Protein AF-A0A0D2MEG0-F1 (afdb_monomer)

Sequence (288 aa):
MVPYTSIEPKAAFAAAFETAGMPWMRVIVALGALLGIVTGVLVGSMAVSRIFSAVGRAHLVFPVIGHVHPKYNTPAVAALILGVPTTVLALLSDLPMLINLVSAGTLFVFGVVALALIVKRYTFPPSLAMNQSTAQRALRTALIVAICGTSIGLGLAYNLDSRYWVYLIIIGIHIVLTVALHVLVPAASLMINAWLCSTLPAEAWIQYAIFLAIILAVYLLYSCASSMALEEHSALRRGRSKDHAPPALEDMVRVVSETGDAKALTELAPHGADPSKGLQGAKAVDLV

Structure (mmCIF, N/CA/C/O backbone):
data_AF-A0A0D2MEG0-F1
#
_entry.id   AF-A0A0D2MEG0-F1
#
loop_
_atom_site.group_PDB
_atom_site.id
_atom_site.type_symbol
_atom_site.label_atom_id
_atom_site.label_alt_id
_atom_site.label_comp_id
_atom_site.label_asym_id
_atom_site.label_entity_id
_atom_site.label_seq_id
_atom_site.pdbx_PDB_ins_code
_atom_site.Cartn_x
_atom_site.Cartn_y
_atom_site.Cartn_z
_atom_site.occupancy
_atom_site.B_iso_or_equiv
_atom_site.auth_seq_id
_atom_site.auth_comp_id
_atom_site.auth_asym_id
_atom_site.auth_atom_id
_atom_site.pdbx_PDB_model_num
ATOM 1 N N . MET A 1 1 ? -23.094 14.358 21.920 1.00 71.75 1 MET A N 1
ATOM 2 C CA . MET A 1 1 ? -21.836 13.641 21.608 1.00 71.75 1 MET A CA 1
ATOM 3 C C . MET A 1 1 ? -21.811 12.363 22.433 1.00 71.75 1 MET A C 1
ATOM 5 O O . MET A 1 1 ? -22.229 12.421 23.582 1.00 71.75 1 MET A O 1
ATOM 9 N N . VAL A 1 2 ? -21.399 11.233 21.850 1.00 81.62 2 VAL A N 1
ATOM 10 C CA . VAL A 1 2 ? -21.353 9.924 22.531 1.00 81.62 2 VAL A CA 1
ATOM 11 C C . VAL A 1 2 ? -19.976 9.748 23.199 1.00 81.62 2 VAL A C 1
ATOM 13 O O . VAL A 1 2 ? -18.973 9.983 22.521 1.00 81.62 2 VAL A O 1
ATOM 16 N N . PRO A 1 3 ? -19.889 9.388 24.497 1.00 85.69 3 PRO A N 1
ATOM 17 C CA . PRO A 1 3 ? -18.618 9.092 25.165 1.00 85.69 3 PRO A CA 1
ATOM 18 C C . PRO A 1 3 ? -17.838 7.957 24.485 1.00 85.69 3 PRO A C 1
ATOM 20 O O . PRO A 1 3 ? -18.436 6.995 24.018 1.00 85.69 3 PRO A O 1
ATOM 23 N N . TYR A 1 4 ? -16.499 8.025 24.480 1.00 84.94 4 TYR A N 1
ATOM 24 C CA . TYR A 1 4 ? -15.635 7.015 23.836 1.00 84.94 4 TYR A CA 1
ATOM 25 C C . TYR A 1 4 ? -15.921 5.577 24.303 1.00 84.94 4 TYR A C 1
ATOM 27 O O . TYR A 1 4 ? -15.880 4.642 23.510 1.00 84.94 4 TYR A O 1
ATOM 35 N N . THR A 1 5 ? -16.265 5.403 25.580 1.00 87.25 5 THR A N 1
ATOM 36 C CA . THR A 1 5 ? -16.529 4.095 26.192 1.00 87.25 5 THR A CA 1
ATOM 37 C C . THR A 1 5 ? -17.839 3.443 25.748 1.00 87.25 5 THR A C 1
ATOM 39 O O . THR A 1 5 ? -18.027 2.257 25.997 1.00 87.25 5 THR A O 1
ATOM 42 N N . SER A 1 6 ? -18.740 4.183 25.098 1.00 82.88 6 SER A N 1
ATOM 43 C CA . SER A 1 6 ? -20.040 3.686 24.632 1.00 82.88 6 SER A CA 1
ATOM 44 C C . SER A 1 6 ? -20.180 3.674 23.107 1.00 82.88 6 SER A C 1
ATOM 46 O O . SER A 1 6 ? -21.284 3.503 22.589 1.00 82.88 6 SER A O 1
ATOM 48 N N . ILE A 1 7 ? -19.075 3.840 22.372 1.00 86.31 7 ILE A N 1
ATOM 49 C CA . ILE A 1 7 ? -19.065 3.748 20.910 1.00 86.31 7 ILE A CA 1
ATOM 50 C C . ILE A 1 7 ? -19.141 2.278 20.495 1.00 86.31 7 ILE A C 1
ATOM 52 O O . ILE A 1 7 ? -18.256 1.482 20.796 1.00 86.31 7 ILE A O 1
ATOM 56 N N . GLU A 1 8 ? -20.197 1.928 19.767 1.00 82.44 8 GLU A N 1
ATOM 57 C CA . GLU A 1 8 ? -20.386 0.584 19.227 1.00 82.44 8 GLU A CA 1
ATOM 58 C C . GLU A 1 8 ? -19.422 0.365 18.037 1.00 82.44 8 GLU A C 1
ATOM 60 O O . GLU A 1 8 ? -19.498 1.106 17.053 1.00 82.44 8 GLU A O 1
ATOM 65 N N . PRO A 1 9 ? -18.486 -0.606 18.088 1.00 81.69 9 PRO A N 1
ATOM 66 C CA . PRO A 1 9 ? -17.401 -0.691 17.103 1.00 81.69 9 PRO A CA 1
ATOM 67 C C . PRO A 1 9 ? -17.847 -1.042 15.680 1.00 81.69 9 PRO A C 1
ATOM 69 O O . PRO A 1 9 ? -17.133 -0.742 14.726 1.00 81.69 9 PRO A O 1
ATOM 72 N N . LYS A 1 10 ? -19.000 -1.705 15.520 1.00 79.62 10 LYS A N 1
ATOM 73 C CA . LYS A 1 10 ? -19.460 -2.219 14.221 1.00 79.62 10 LYS A CA 1
ATOM 74 C C . LYS A 1 10 ? -20.365 -1.238 13.476 1.00 79.62 10 LYS A C 1
ATOM 76 O O . LYS A 1 10 ? -20.376 -1.255 12.248 1.00 79.62 10 LYS A O 1
ATOM 81 N N . ALA A 1 11 ? -21.088 -0.369 14.180 1.00 82.06 11 ALA A N 1
ATOM 82 C CA . ALA A 1 11 ? -21.985 0.615 13.586 1.00 82.06 11 ALA A CA 1
ATOM 83 C C . ALA A 1 11 ? -22.001 1.947 14.360 1.00 82.06 11 ALA A C 1
ATOM 85 O O . ALA A 1 11 ? -23.062 2.540 14.572 1.00 82.06 11 ALA A O 1
ATOM 86 N N . ALA A 1 12 ? -20.815 2.460 14.711 1.00 84.94 12 ALA A N 1
ATOM 87 C CA . ALA A 1 12 ? -20.617 3.671 15.516 1.00 84.94 12 ALA A CA 1
ATOM 88 C C . ALA A 1 12 ? -21.524 4.850 15.119 1.00 84.94 12 ALA A C 1
ATOM 90 O O . ALA A 1 12 ? -22.180 5.445 15.971 1.00 84.94 12 ALA A O 1
ATOM 91 N N . PHE A 1 13 ? -21.609 5.167 13.822 1.00 84.31 13 PHE A N 1
ATOM 92 C CA . PHE A 1 13 ? -22.428 6.283 13.338 1.00 84.31 13 PHE A CA 1
ATOM 93 C C . PHE A 1 13 ? -23.933 6.018 13.449 1.00 84.31 13 PHE A C 1
ATOM 95 O O . PHE A 1 13 ? -24.677 6.891 13.886 1.00 84.31 13 PHE A O 1
ATOM 102 N N . ALA A 1 14 ? -24.395 4.822 13.080 1.00 86.69 14 ALA A N 1
ATOM 103 C CA . ALA A 1 14 ? -25.815 4.477 13.121 1.00 86.69 14 ALA A CA 1
ATOM 104 C C . ALA A 1 14 ? -26.328 4.388 14.573 1.00 86.69 14 ALA A C 1
ATOM 106 O O . ALA A 1 14 ? -27.380 4.945 14.890 1.00 86.69 14 ALA A O 1
ATOM 107 N N . ALA A 1 15 ? -25.547 3.765 15.461 1.00 86.31 15 ALA A N 1
ATOM 108 C CA . ALA A 1 15 ? -25.837 3.656 16.890 1.00 86.31 15 ALA A CA 1
ATOM 109 C C . ALA A 1 15 ?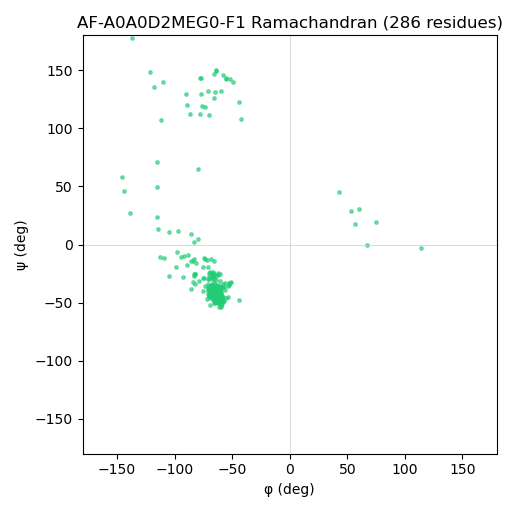 -25.796 5.022 17.608 1.00 86.31 15 ALA A C 1
ATOM 111 O O . ALA A 1 15 ? -26.574 5.278 18.531 1.00 86.31 15 ALA A O 1
ATOM 112 N N . ALA A 1 16 ? -24.941 5.948 17.159 1.00 87.69 16 ALA A N 1
ATOM 113 C CA . ALA A 1 16 ? -24.895 7.302 17.708 1.00 87.69 16 ALA A CA 1
ATOM 114 C C . ALA A 1 16 ? -26.195 8.090 17.463 1.00 87.69 16 ALA A C 1
ATOM 116 O O . ALA A 1 16 ? -26.638 8.826 18.342 1.00 87.69 16 ALA A O 1
ATOM 117 N N . PHE A 1 17 ? -26.844 7.925 16.305 1.00 88.75 17 PHE A N 1
ATOM 118 C CA . PHE A 1 17 ? -28.130 8.587 16.035 1.00 88.75 17 PHE A CA 1
ATOM 119 C C . PHE A 1 17 ? -29.302 7.953 16.788 1.00 88.75 17 PHE A C 1
ATOM 121 O O . PHE A 1 17 ? -30.255 8.648 17.138 1.00 88.75 17 PHE A O 1
ATOM 128 N N . GLU A 1 18 ? -29.214 6.658 17.085 1.00 84.88 18 GLU A N 1
ATOM 129 C CA . GLU A 1 18 ? -30.194 5.960 17.916 1.00 84.88 18 GLU A CA 1
ATOM 130 C C . GLU A 1 18 ? -30.157 6.455 19.366 1.00 84.88 18 GLU A C 1
ATOM 132 O O . GLU A 1 18 ? -31.188 6.841 19.913 1.00 84.88 18 GLU A O 1
ATOM 137 N N . THR A 1 19 ? -28.963 6.563 19.951 1.00 85.75 19 THR A N 1
ATOM 138 C CA . THR A 1 19 ? -28.779 7.123 21.304 1.00 85.75 19 THR A CA 1
ATOM 139 C C . THR A 1 19 ? -29.117 8.614 21.393 1.00 85.75 19 THR A C 1
ATOM 141 O O . THR A 1 19 ? -29.487 9.098 22.459 1.00 85.75 19 THR A O 1
ATOM 144 N N . ALA A 1 20 ? -29.053 9.343 20.276 1.00 87.19 20 ALA A N 1
ATOM 145 C CA . ALA A 1 20 ? -29.474 10.740 20.180 1.00 87.19 20 ALA A CA 1
ATOM 146 C C . ALA A 1 20 ? -30.993 10.931 19.965 1.00 87.19 20 ALA A C 1
ATOM 148 O O . ALA A 1 20 ? -31.438 12.068 19.809 1.00 87.19 20 ALA A O 1
ATOM 149 N N . GLY A 1 21 ? -31.789 9.854 19.924 1.00 88.88 21 GLY A N 1
ATOM 150 C CA . GLY A 1 21 ? -33.243 9.923 19.738 1.00 88.88 21 GLY A CA 1
ATOM 151 C C . GLY A 1 21 ? -33.694 10.240 18.305 1.00 88.88 21 GLY A C 1
ATOM 152 O O . GLY A 1 21 ? -34.831 10.658 18.100 1.00 88.88 21 GLY A O 1
ATOM 153 N N . MET A 1 22 ? -32.830 10.045 17.301 1.00 90.81 22 MET A N 1
ATOM 154 C CA . MET A 1 22 ? -33.107 10.327 15.883 1.00 90.81 22 MET A CA 1
ATOM 155 C C . MET A 1 22 ? -33.106 9.038 15.035 1.00 90.81 22 MET A C 1
ATOM 157 O O . MET A 1 22 ? -32.208 8.829 14.214 1.00 90.81 22 MET A O 1
ATOM 161 N N . PRO A 1 23 ? -34.119 8.159 15.173 1.00 87.06 23 PRO A N 1
ATOM 162 C CA . PRO A 1 23 ? -34.139 6.855 14.501 1.00 87.06 23 PRO A CA 1
ATOM 163 C C . PRO A 1 23 ? -34.239 6.953 12.970 1.00 87.06 23 PRO A C 1
ATOM 165 O O . PRO A 1 23 ? -33.755 6.073 12.264 1.00 87.06 23 PRO A O 1
ATOM 168 N N . TRP A 1 24 ? -34.808 8.034 12.430 1.00 91.81 24 TRP A N 1
ATOM 169 C CA . TRP A 1 24 ? -34.881 8.251 10.981 1.00 91.81 24 TRP A CA 1
ATOM 170 C C . TRP A 1 24 ? -33.491 8.488 10.358 1.00 91.81 24 TRP A C 1
ATOM 172 O O . TRP A 1 24 ? -33.198 7.972 9.279 1.00 91.81 24 TRP A O 1
ATOM 182 N N . MET A 1 25 ? -32.596 9.185 11.072 1.00 91.00 25 MET A N 1
ATOM 183 C CA . MET A 1 25 ? -31.215 9.423 10.630 1.00 91.00 25 MET A CA 1
ATOM 184 C C . MET A 1 25 ? -30.391 8.139 10.594 1.00 91.00 25 MET A C 1
ATOM 186 O O . MET A 1 25 ? -29.575 7.967 9.689 1.00 91.00 25 MET A O 1
ATOM 190 N N . ARG A 1 26 ? -30.638 7.205 11.523 1.00 89.06 26 ARG A N 1
ATOM 191 C CA . ARG A 1 26 ? -29.999 5.879 11.529 1.00 89.06 26 ARG A CA 1
ATOM 192 C C . ARG A 1 26 ? -30.184 5.168 10.186 1.00 89.06 26 ARG A C 1
ATOM 194 O O . ARG A 1 26 ? -29.219 4.632 9.650 1.00 89.06 26 ARG A O 1
ATOM 201 N N . VAL A 1 27 ? -31.401 5.186 9.635 1.00 91.06 27 VAL A N 1
ATOM 202 C CA . VAL A 1 27 ? -31.723 4.520 8.361 1.00 91.06 27 VAL A CA 1
ATOM 203 C C . VAL A 1 27 ? -31.021 5.202 7.190 1.00 91.06 27 VAL A C 1
ATOM 205 O O . VAL A 1 27 ? -30.403 4.523 6.375 1.00 91.06 27 VAL A O 1
ATOM 208 N N . ILE A 1 28 ? -31.055 6.536 7.127 1.00 94.12 28 ILE A N 1
ATOM 209 C CA . ILE A 1 28 ? -30.397 7.300 6.054 1.00 94.12 28 ILE A CA 1
ATOM 210 C C . ILE A 1 28 ? -28.887 7.042 6.049 1.00 94.12 28 ILE A C 1
ATOM 212 O O . ILE A 1 28 ? -28.308 6.757 5.001 1.00 94.12 28 ILE A O 1
ATOM 216 N N . VAL A 1 29 ? -28.247 7.093 7.219 1.00 92.38 29 VAL A N 1
ATOM 217 C CA . VAL A 1 29 ? -26.805 6.855 7.357 1.00 92.38 29 VAL A CA 1
ATOM 218 C C . VAL A 1 29 ? -26.449 5.406 7.029 1.00 92.38 29 VAL A C 1
ATOM 220 O O . VAL A 1 29 ? -25.462 5.173 6.336 1.00 92.38 29 VAL A O 1
ATOM 223 N N . ALA A 1 30 ? -27.258 4.433 7.460 1.00 90.44 30 ALA A N 1
ATOM 224 C CA . ALA A 1 30 ? -27.047 3.026 7.125 1.00 90.44 30 ALA A CA 1
ATOM 225 C C . ALA A 1 30 ? -27.171 2.762 5.614 1.00 90.44 30 ALA A C 1
ATOM 227 O O . ALA A 1 30 ? -26.332 2.062 5.046 1.00 90.44 30 ALA A O 1
ATOM 228 N N . LEU A 1 31 ? -28.163 3.361 4.944 1.00 94.06 31 LEU A N 1
ATOM 229 C CA . LEU A 1 31 ? -28.310 3.283 3.487 1.00 94.06 31 LEU A CA 1
ATOM 230 C C . LEU A 1 31 ? -27.126 3.934 2.768 1.00 94.06 31 LEU A C 1
ATOM 232 O O . LEU A 1 31 ? -26.584 3.350 1.832 1.00 94.06 31 LEU A O 1
ATOM 236 N N . GLY A 1 32 ? -26.683 5.105 3.231 1.00 93.94 32 GLY A N 1
ATOM 237 C CA . GLY A 1 32 ? -25.499 5.778 2.697 1.00 93.94 32 GLY A CA 1
ATOM 238 C C . GLY A 1 32 ? -24.230 4.936 2.848 1.00 93.94 32 GLY A C 1
ATOM 239 O O . GLY A 1 32 ? -23.470 4.796 1.892 1.00 93.94 32 GLY A O 1
ATOM 240 N N . ALA A 1 33 ? -24.032 4.314 4.013 1.00 92.62 33 ALA A N 1
ATOM 241 C CA . ALA A 1 33 ? -22.908 3.416 4.263 1.00 92.62 33 ALA A CA 1
ATOM 242 C C . ALA A 1 33 ? -22.946 2.187 3.340 1.00 92.62 33 ALA A C 1
ATOM 244 O O . ALA A 1 33 ? -21.933 1.858 2.724 1.00 92.62 33 ALA A O 1
ATOM 245 N N . LEU A 1 34 ? -24.111 1.550 3.179 1.00 94.25 34 LEU A N 1
ATOM 246 C CA . LEU A 1 34 ? -24.280 0.402 2.285 1.00 94.25 34 LEU A CA 1
ATOM 247 C C . LEU A 1 34 ? -23.981 0.771 0.825 1.00 94.25 34 LEU A C 1
ATOM 249 O O . LEU A 1 34 ? -23.196 0.088 0.166 1.00 94.25 34 LEU A O 1
ATOM 253 N N . LEU A 1 35 ? -24.558 1.870 0.330 1.00 95.94 35 LEU A N 1
ATOM 254 C CA . LEU A 1 35 ? -24.308 2.365 -1.027 1.00 95.94 35 LEU A CA 1
ATOM 255 C C . LEU A 1 35 ? -22.831 2.724 -1.235 1.00 95.94 35 LEU A C 1
ATOM 257 O O . LEU A 1 35 ? -22.269 2.421 -2.290 1.00 95.94 35 LEU A O 1
ATOM 261 N N . GLY A 1 36 ? -22.184 3.314 -0.227 1.00 95.94 36 GLY A N 1
ATOM 262 C CA . GLY A 1 36 ? -20.756 3.626 -0.240 1.00 95.94 36 GLY A CA 1
ATOM 263 C C . GLY A 1 36 ? -19.878 2.378 -0.344 1.00 95.94 36 GLY A C 1
ATOM 264 O O . GLY A 1 36 ? -18.982 2.335 -1.185 1.00 95.94 36 GLY A O 1
ATOM 265 N N . ILE A 1 37 ? -20.169 1.337 0.443 1.00 94.62 37 ILE A N 1
ATOM 266 C CA . ILE A 1 37 ? -19.438 0.060 0.406 1.00 94.62 37 ILE A CA 1
ATOM 267 C C . ILE A 1 37 ? -19.603 -0.616 -0.959 1.00 94.62 37 ILE A C 1
ATOM 269 O O . ILE A 1 37 ? -18.606 -0.987 -1.579 1.00 94.62 37 ILE A O 1
ATOM 273 N N . VAL A 1 38 ? -20.836 -0.724 -1.468 1.00 96.31 38 VAL A N 1
ATOM 274 C CA . VAL A 1 38 ? -21.114 -1.333 -2.783 1.00 96.31 38 VAL A CA 1
ATOM 275 C C . VAL A 1 38 ? -20.381 -0.582 -3.896 1.00 96.31 38 VAL A C 1
ATOM 277 O O . VAL A 1 38 ? -19.731 -1.200 -4.741 1.00 96.31 38 VAL A O 1
ATOM 280 N N . THR A 1 39 ? -20.423 0.751 -3.871 1.00 96.81 39 THR A N 1
ATOM 281 C CA . THR A 1 39 ? -19.730 1.587 -4.861 1.00 96.81 39 THR A CA 1
ATOM 282 C C . THR A 1 39 ? -18.214 1.426 -4.763 1.00 96.81 39 THR A C 1
ATOM 284 O O . THR A 1 39 ? -17.550 1.267 -5.786 1.00 96.81 39 THR A O 1
ATOM 287 N N . GLY A 1 40 ? -17.655 1.413 -3.549 1.00 95.88 40 GLY A N 1
ATOM 288 C CA . GLY A 1 40 ? -16.222 1.226 -3.317 1.00 95.88 40 GLY A CA 1
ATOM 289 C C . GLY A 1 40 ? -15.714 -0.118 -3.840 1.00 95.88 40 GLY A C 1
ATOM 290 O O . GLY A 1 40 ? -14.711 -0.159 -4.555 1.00 95.88 40 GLY A O 1
ATOM 291 N N . VAL A 1 41 ? -16.442 -1.205 -3.565 1.00 94.00 41 VAL A N 1
ATOM 292 C CA . VAL A 1 41 ? -16.120 -2.547 -4.078 1.00 94.00 41 VAL A CA 1
ATOM 293 C C . VAL A 1 41 ? -16.195 -2.582 -5.605 1.00 94.00 41 VAL A C 1
ATOM 295 O O . VAL A 1 41 ? -15.282 -3.100 -6.252 1.00 94.00 41 VAL A O 1
ATOM 298 N N . LEU A 1 42 ? -17.235 -1.987 -6.199 1.00 93.75 42 LEU A N 1
ATOM 299 C CA . LEU A 1 42 ? -17.402 -1.941 -7.651 1.00 93.75 42 LEU A CA 1
ATOM 300 C C . LEU A 1 42 ? -16.255 -1.174 -8.328 1.00 93.75 42 LEU A C 1
ATOM 302 O O . LEU A 1 42 ? -15.640 -1.677 -9.270 1.00 93.75 42 LEU A O 1
ATOM 306 N N . VAL A 1 43 ? -15.928 0.026 -7.838 1.00 94.62 43 VAL A N 1
ATOM 307 C CA . VAL A 1 43 ? -14.836 0.852 -8.379 1.00 94.62 43 VAL A CA 1
ATOM 308 C C . VAL A 1 43 ? -13.486 0.157 -8.203 1.00 94.62 43 VAL A C 1
ATOM 310 O O . VAL A 1 43 ? -12.704 0.114 -9.155 1.00 94.62 43 VAL A O 1
ATOM 313 N N . GLY A 1 44 ? -13.230 -0.441 -7.035 1.00 92.81 44 GLY A N 1
ATOM 314 C CA . GLY A 1 44 ? -12.000 -1.186 -6.760 1.00 92.81 44 GLY A CA 1
ATOM 315 C C . GLY A 1 44 ? -11.816 -2.387 -7.691 1.00 92.81 44 GLY A C 1
ATOM 316 O O . GLY A 1 44 ? -10.763 -2.533 -8.316 1.00 92.81 44 GLY A O 1
ATOM 317 N N . SER A 1 45 ? -12.865 -3.195 -7.868 1.00 92.81 45 SER A N 1
ATOM 318 C CA . SER A 1 45 ? -12.862 -4.344 -8.783 1.00 92.81 45 SER A CA 1
ATOM 319 C C . SER A 1 45 ? -12.603 -3.919 -10.234 1.00 92.81 45 SER A C 1
ATOM 321 O O . SER A 1 45 ? -11.759 -4.497 -10.931 1.00 92.81 45 SER A O 1
ATOM 323 N N . MET A 1 46 ? -13.253 -2.842 -10.686 1.00 91.75 46 MET A N 1
ATOM 324 C CA . MET A 1 46 ? -13.033 -2.295 -12.025 1.00 91.75 46 MET A CA 1
ATOM 325 C C . MET A 1 46 ? -11.611 -1.749 -12.220 1.00 91.75 46 MET A C 1
ATOM 327 O O . MET A 1 46 ? -11.047 -1.892 -13.308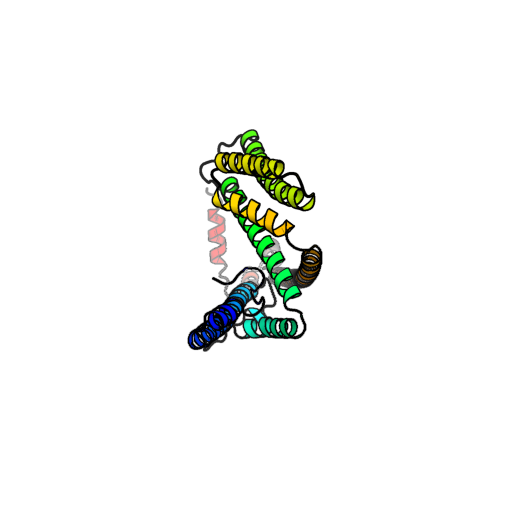 1.00 91.75 46 MET A O 1
ATOM 331 N N . ALA A 1 47 ? -11.027 -1.107 -11.205 1.00 93.50 47 ALA A N 1
ATOM 332 C CA . ALA A 1 47 ? -9.671 -0.565 -11.274 1.00 93.50 47 ALA A CA 1
ATOM 333 C C . ALA A 1 47 ? -8.629 -1.681 -11.433 1.00 93.50 47 ALA A C 1
ATOM 335 O O . ALA A 1 47 ? -7.837 -1.652 -12.379 1.00 93.50 47 ALA A O 1
ATOM 336 N N . VAL A 1 48 ? -8.690 -2.704 -10.574 1.00 92.19 48 VAL A N 1
ATOM 337 C CA . VAL A 1 48 ? -7.795 -3.872 -10.624 1.00 92.19 48 VAL A CA 1
ATOM 338 C C . VAL A 1 48 ? -7.881 -4.580 -11.976 1.00 92.19 48 VAL A C 1
ATOM 340 O O . VAL A 1 48 ? -6.853 -4.843 -12.599 1.00 92.19 48 VAL A O 1
ATOM 343 N N . SER A 1 49 ? -9.092 -4.794 -12.492 1.00 93.38 49 SER A N 1
ATOM 344 C CA . SER A 1 49 ? -9.308 -5.468 -13.780 1.00 93.38 49 SER A CA 1
ATOM 345 C C . SER A 1 49 ? -8.650 -4.736 -14.955 1.00 93.38 49 SER A C 1
ATOM 347 O O . SER A 1 49 ? -8.090 -5.364 -15.855 1.00 93.38 49 SER A O 1
ATOM 349 N N . ARG A 1 50 ? -8.684 -3.397 -14.960 1.00 92.88 50 ARG A N 1
ATOM 350 C CA . ARG A 1 50 ? -8.057 -2.584 -16.016 1.00 92.88 50 ARG A CA 1
ATOM 351 C C . ARG A 1 50 ? -6.538 -2.624 -15.952 1.00 92.88 50 ARG A C 1
ATOM 353 O O . ARG A 1 50 ? -5.905 -2.788 -16.995 1.00 92.88 50 ARG A O 1
ATOM 360 N N . ILE A 1 51 ? -5.972 -2.496 -14.751 1.00 92.31 51 ILE A N 1
ATOM 361 C CA . ILE A 1 51 ? -4.521 -2.566 -14.543 1.00 92.31 51 ILE A CA 1
ATOM 362 C C . ILE A 1 51 ? -4.013 -3.929 -15.013 1.00 92.31 51 ILE A C 1
ATOM 364 O O . ILE A 1 51 ? -3.139 -3.995 -15.872 1.00 92.31 51 ILE A O 1
ATOM 368 N N . PHE A 1 52 ? -4.623 -5.017 -14.544 1.00 91.06 52 PHE A N 1
ATOM 369 C CA . PHE A 1 52 ? -4.206 -6.369 -14.911 1.00 91.06 52 PHE A CA 1
ATOM 370 C C . PHE A 1 52 ? -4.409 -6.688 -16.391 1.00 91.06 52 PHE A C 1
ATOM 372 O O . PHE A 1 52 ? -3.577 -7.369 -16.980 1.00 91.06 52 PHE A O 1
ATOM 379 N N . SER A 1 53 ? -5.455 -6.164 -17.029 1.00 91.94 53 SER A N 1
ATOM 380 C CA . SER A 1 53 ? -5.622 -6.311 -18.477 1.00 91.94 53 SER A CA 1
ATOM 381 C C . SER A 1 53 ? -4.527 -5.580 -19.262 1.00 91.94 53 SER A C 1
ATOM 383 O O . SER A 1 53 ? -4.029 -6.104 -20.256 1.00 91.94 53 SER A O 1
ATOM 385 N N . ALA A 1 54 ? -4.090 -4.399 -18.809 1.00 91.31 54 ALA A N 1
ATOM 386 C CA . ALA A 1 54 ? -2.947 -3.709 -19.410 1.00 91.31 54 ALA A CA 1
ATOM 387 C C . ALA A 1 54 ? -1.634 -4.490 -19.216 1.00 91.31 54 ALA A C 1
ATOM 389 O O . ALA A 1 54 ? -0.878 -4.649 -20.171 1.00 91.31 54 ALA A O 1
ATOM 390 N N . VAL A 1 55 ? -1.406 -5.039 -18.019 1.00 90.31 55 VAL A N 1
ATOM 391 C CA . VAL A 1 55 ? -0.240 -5.886 -17.700 1.00 90.31 55 VAL A CA 1
ATOM 392 C C . VAL A 1 55 ? -0.258 -7.190 -18.515 1.00 90.31 55 VAL A C 1
ATOM 394 O O . VAL A 1 55 ? 0.774 -7.604 -19.039 1.00 90.31 55 VAL A O 1
ATOM 397 N N . GLY A 1 56 ? -1.429 -7.807 -18.699 1.00 87.62 56 GLY A N 1
ATOM 398 C CA . GLY A 1 56 ? -1.610 -9.008 -19.520 1.00 87.62 56 GLY A CA 1
ATOM 399 C C . GLY A 1 56 ? -1.365 -8.759 -21.008 1.00 87.62 56 GLY A C 1
ATOM 400 O O . GLY A 1 56 ? -0.725 -9.575 -21.664 1.00 87.62 56 GLY A O 1
ATOM 401 N N . ARG A 1 57 ? -1.783 -7.601 -21.540 1.00 88.38 57 ARG A N 1
ATOM 402 C CA . ARG A 1 57 ? -1.441 -7.186 -22.916 1.00 88.38 57 ARG A CA 1
ATOM 403 C C . ARG A 1 57 ? 0.049 -6.902 -23.105 1.00 88.38 57 ARG A C 1
ATOM 405 O O . ARG A 1 57 ? 0.551 -7.054 -24.210 1.00 88.38 57 ARG A O 1
ATOM 412 N N . ALA A 1 58 ? 0.750 -6.517 -22.041 1.00 86.75 58 ALA A N 1
ATOM 413 C CA . ALA A 1 58 ? 2.205 -6.396 -22.039 1.00 86.75 58 ALA A CA 1
ATOM 414 C C . ALA A 1 58 ? 2.924 -7.753 -21.879 1.00 86.75 58 ALA A C 1
ATOM 416 O O . ALA A 1 58 ? 4.144 -7.774 -21.756 1.00 86.75 58 ALA A O 1
ATOM 417 N N . HIS A 1 59 ? 2.190 -8.875 -21.857 1.00 81.31 59 HIS A N 1
ATOM 418 C CA . HIS A 1 59 ? 2.707 -10.234 -21.651 1.00 81.31 59 HIS A CA 1
ATOM 419 C C . HIS A 1 59 ? 3.498 -10.439 -20.345 1.00 81.31 59 HIS A C 1
ATOM 421 O O . HIS A 1 59 ? 4.177 -11.450 -20.183 1.00 81.31 59 HIS A O 1
ATOM 427 N N . LEU A 1 60 ? 3.353 -9.527 -19.375 1.00 82.06 60 LEU A N 1
ATOM 428 C CA . LEU A 1 60 ? 3.976 -9.627 -18.049 1.00 82.06 60 LEU A CA 1
ATOM 429 C C . LEU A 1 60 ? 3.269 -10.646 -17.140 1.00 82.06 60 LEU A C 1
ATOM 431 O O . LEU A 1 60 ? 3.839 -11.114 -16.162 1.00 82.06 60 LEU A O 1
ATOM 435 N N . VAL A 1 61 ? 2.021 -10.988 -17.465 1.00 82.12 61 VAL A N 1
ATOM 436 C CA . VAL A 1 61 ? 1.215 -12.041 -16.826 1.00 82.12 61 VAL A CA 1
ATOM 437 C C . VAL A 1 61 ? 0.478 -12.836 -17.905 1.00 82.12 61 VAL A C 1
ATOM 439 O O . VAL A 1 61 ? 0.562 -12.492 -19.086 1.00 82.12 61 VAL A O 1
ATOM 442 N N . PHE A 1 62 ? -0.265 -13.875 -17.502 1.00 82.62 62 PHE A N 1
ATOM 443 C CA . PHE A 1 62 ? -1.032 -14.740 -18.403 1.00 82.62 62 PHE A CA 1
ATOM 444 C C . PHE A 1 62 ? -1.804 -13.933 -19.475 1.00 82.62 62 PHE A C 1
ATOM 446 O O . PHE A 1 62 ? -2.655 -13.109 -19.115 1.00 82.62 62 PHE A O 1
ATOM 453 N N . PRO A 1 63 ? -1.586 -14.185 -20.786 1.00 82.81 63 PRO A N 1
ATOM 454 C CA . PRO A 1 63 ? -2.152 -13.365 -21.867 1.00 82.81 63 PRO A CA 1
ATOM 455 C C . PRO A 1 63 ? -3.685 -13.324 -21.886 1.00 82.81 63 PRO A C 1
ATOM 457 O O . PRO A 1 63 ? -4.282 -12.351 -22.342 1.00 82.81 63 PRO A O 1
ATOM 460 N N . VAL A 1 64 ? -4.330 -14.360 -21.341 1.00 85.38 64 VAL A N 1
ATOM 461 C CA . VAL A 1 64 ? -5.793 -14.492 -21.242 1.00 85.38 64 VAL A CA 1
ATOM 462 C C . VAL A 1 64 ? -6.420 -13.321 -20.474 1.00 85.38 64 VAL A C 1
ATOM 464 O O . VAL A 1 64 ? -7.495 -12.844 -20.831 1.00 85.38 64 VAL A O 1
ATOM 467 N N . ILE A 1 65 ? -5.718 -12.790 -19.470 1.00 87.31 65 ILE A N 1
ATOM 468 C CA . ILE A 1 65 ? -6.163 -11.642 -18.663 1.00 87.31 65 ILE A CA 1
ATOM 469 C C . ILE A 1 65 ? -6.159 -10.344 -19.499 1.00 87.31 65 ILE A C 1
ATOM 471 O O . ILE A 1 65 ? -6.911 -9.408 -19.224 1.00 87.31 65 ILE A O 1
ATOM 475 N N . GLY A 1 66 ? -5.357 -10.289 -20.566 1.00 86.25 66 GLY A N 1
ATOM 476 C CA . GLY A 1 66 ? -5.290 -9.160 -21.493 1.00 86.25 66 GLY A CA 1
ATOM 477 C C . GLY A 1 66 ? -6.490 -9.033 -22.438 1.00 86.25 66 GLY A C 1
ATOM 478 O O . GLY A 1 66 ? -6.637 -7.985 -23.071 1.00 86.25 66 GLY A O 1
ATOM 479 N N . HIS A 1 67 ? -7.355 -10.052 -22.527 1.00 88.62 67 HIS A N 1
ATOM 480 C CA . HIS A 1 67 ? -8.487 -10.070 -23.453 1.00 88.62 67 HIS A CA 1
ATOM 481 C C . HIS A 1 67 ? -9.590 -9.077 -23.046 1.00 88.62 67 HIS A C 1
ATOM 483 O O . HIS A 1 67 ? -10.030 -9.032 -21.894 1.00 88.62 67 HIS A O 1
ATOM 489 N N . VAL A 1 68 ? -10.062 -8.289 -24.014 1.00 89.69 68 VAL A N 1
ATOM 490 C CA . VAL A 1 68 ? -11.098 -7.263 -23.833 1.00 89.69 68 VAL A CA 1
ATOM 491 C C . VAL A 1 68 ? -12.304 -7.619 -24.695 1.00 89.69 68 VAL A C 1
ATOM 493 O O . VAL A 1 68 ? -12.150 -7.979 -25.859 1.00 89.69 68 VAL A O 1
ATOM 496 N N . HIS A 1 69 ? -13.511 -7.511 -24.133 1.00 87.50 69 HIS A N 1
ATOM 497 C CA . HIS A 1 69 ? -14.732 -7.889 -24.840 1.00 87.50 69 HIS A CA 1
ATOM 498 C C . HIS A 1 69 ? -14.994 -6.966 -26.049 1.00 87.50 69 HIS A C 1
ATOM 500 O O . HIS A 1 69 ? -15.131 -5.756 -25.848 1.00 87.50 69 HIS A O 1
ATOM 506 N N . PRO A 1 70 ? -15.180 -7.494 -27.276 1.00 86.94 70 PRO A N 1
ATOM 507 C CA . PRO A 1 70 ? -15.226 -6.687 -28.504 1.00 86.94 70 PRO A CA 1
ATOM 508 C C . PRO A 1 70 ? -16.429 -5.734 -28.585 1.00 86.94 70 PRO A C 1
ATOM 510 O O . PRO A 1 70 ? -16.336 -4.667 -29.178 1.00 86.94 70 PRO A O 1
ATOM 513 N N . LYS A 1 71 ? -17.563 -6.086 -27.962 1.00 88.50 71 LYS A N 1
ATOM 514 C CA . LYS A 1 71 ? -18.783 -5.253 -27.964 1.00 88.50 71 LYS A CA 1
ATOM 515 C C . LYS A 1 71 ? -18.803 -4.161 -26.887 1.00 88.50 71 LYS A C 1
ATOM 517 O O . LYS A 1 71 ? -19.418 -3.123 -27.084 1.00 88.50 71 LYS A O 1
ATOM 522 N N . TYR A 1 72 ? -18.188 -4.423 -25.731 1.00 87.00 72 TYR A N 1
ATOM 523 C CA . TYR A 1 72 ? -18.326 -3.579 -24.532 1.00 87.00 72 TYR A CA 1
ATOM 524 C C . TYR A 1 72 ? -17.023 -2.862 -24.167 1.00 87.00 72 TYR A C 1
ATOM 526 O O . TYR A 1 72 ? -17.037 -1.984 -23.313 1.00 87.00 72 TYR A O 1
ATOM 534 N N . ASN A 1 73 ? -15.900 -3.226 -24.796 1.00 86.94 73 ASN A N 1
ATOM 535 C CA . ASN A 1 73 ? -14.565 -2.698 -24.514 1.00 86.94 73 ASN A CA 1
ATOM 536 C C . ASN A 1 73 ? -14.167 -2.796 -23.029 1.00 86.94 73 ASN A C 1
ATOM 538 O O . ASN A 1 73 ? -13.382 -1.996 -22.519 1.00 86.94 73 ASN A O 1
ATOM 542 N N . THR A 1 74 ? -14.702 -3.798 -22.325 1.00 90.12 74 THR A N 1
ATOM 543 C CA . THR A 1 74 ? -14.432 -4.058 -20.908 1.00 90.12 74 THR A CA 1
ATOM 544 C C . THR A 1 74 ? -13.600 -5.333 -20.726 1.00 90.12 74 THR A C 1
ATOM 546 O O . THR A 1 74 ? -13.839 -6.336 -21.410 1.00 90.12 74 THR A O 1
ATOM 549 N N . PRO A 1 75 ? -12.620 -5.339 -19.801 1.00 91.50 75 PRO A N 1
ATOM 550 C CA . PRO A 1 75 ? -11.806 -6.516 -19.501 1.00 91.50 75 PRO A CA 1
ATOM 551 C C . PRO A 1 75 ? -12.561 -7.487 -18.575 1.00 91.50 75 PRO A C 1
ATOM 553 O O . PRO A 1 75 ? -12.182 -7.697 -17.424 1.00 91.50 75 PRO A O 1
ATOM 556 N N . ALA A 1 76 ? -13.664 -8.064 -19.064 1.00 90.31 76 ALA A N 1
ATOM 557 C CA . ALA A 1 76 ? -14.532 -8.950 -18.280 1.00 90.31 76 ALA A CA 1
ATOM 558 C C . ALA A 1 76 ? -13.813 -10.228 -17.814 1.00 90.31 76 ALA A C 1
ATOM 560 O O . ALA A 1 76 ? -14.034 -10.695 -16.700 1.00 90.31 76 ALA A O 1
ATOM 561 N N . VAL A 1 77 ? -12.904 -10.757 -18.640 1.00 90.06 77 VAL A N 1
ATOM 562 C CA . VAL A 1 77 ? -12.100 -11.941 -18.305 1.00 90.06 77 VAL A CA 1
ATOM 563 C C . VAL A 1 77 ? -11.181 -11.655 -17.115 1.00 90.06 77 VAL A C 1
ATOM 565 O O . VAL A 1 77 ? -11.150 -12.436 -16.169 1.00 90.06 77 VAL A O 1
ATOM 568 N N . ALA A 1 78 ? -10.503 -10.501 -17.106 1.00 91.88 78 ALA A N 1
ATOM 569 C CA . ALA A 1 78 ? -9.687 -10.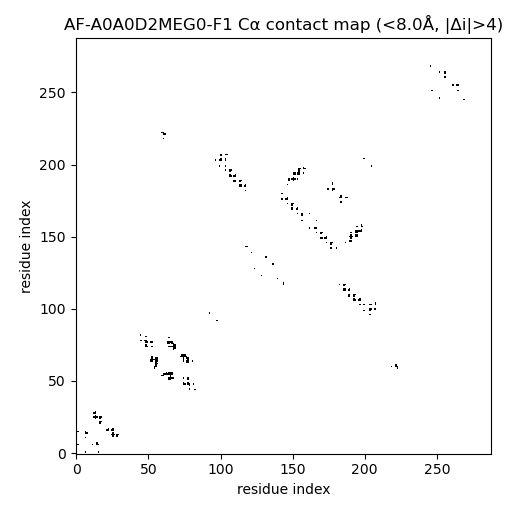078 -15.968 1.00 91.88 78 ALA A CA 1
ATOM 570 C C . ALA A 1 78 ? -10.530 -9.903 -14.697 1.00 91.88 78 ALA A C 1
ATOM 572 O O . ALA A 1 78 ? -10.122 -10.347 -13.627 1.00 91.88 78 ALA A O 1
ATOM 573 N N . ALA A 1 79 ? -11.722 -9.310 -14.823 1.00 92.62 79 ALA A N 1
ATOM 574 C CA . ALA A 1 79 ? -12.628 -9.112 -13.695 1.00 92.62 79 ALA A CA 1
ATOM 575 C C . ALA A 1 79 ? -13.080 -10.431 -13.060 1.00 92.62 79 ALA A C 1
ATOM 577 O O . ALA A 1 79 ? -13.092 -10.540 -11.838 1.00 92.62 79 ALA A O 1
ATOM 578 N N . LEU A 1 80 ? -13.403 -11.446 -13.865 1.00 92.50 80 LEU A N 1
ATOM 579 C CA . LEU A 1 80 ? -13.803 -12.758 -13.355 1.00 92.50 80 LEU A CA 1
ATOM 580 C C . LEU A 1 80 ? -12.624 -13.528 -12.753 1.00 92.50 80 LEU A C 1
ATOM 582 O O . LEU A 1 80 ? -12.741 -14.039 -11.641 1.00 92.50 80 LEU A O 1
ATOM 586 N N . ILE A 1 81 ? -11.484 -13.576 -13.449 1.00 92.19 81 ILE A N 1
ATOM 587 C CA . ILE A 1 81 ? -10.293 -14.311 -12.992 1.00 92.19 81 ILE A CA 1
ATOM 588 C C . ILE A 1 81 ? -9.755 -13.742 -11.675 1.00 92.19 81 ILE A C 1
ATOM 590 O O . ILE A 1 81 ? -9.293 -14.506 -10.835 1.00 92.19 81 ILE A O 1
ATOM 594 N N . LEU A 1 82 ? -9.820 -12.423 -11.477 1.00 91.81 82 LEU A N 1
ATOM 595 C CA . LEU A 1 82 ? -9.368 -11.781 -10.238 1.00 91.81 82 LEU A CA 1
ATOM 596 C C . LEU A 1 82 ? -10.470 -11.770 -9.173 1.00 91.81 82 LEU A C 1
ATOM 598 O O . LEU A 1 82 ? -10.193 -11.990 -7.997 1.00 91.81 82 LEU A O 1
ATOM 602 N N . GLY A 1 83 ? -11.722 -11.557 -9.582 1.00 93.25 83 GLY A N 1
ATOM 603 C CA . GLY A 1 83 ? -12.866 -11.444 -8.685 1.00 93.25 83 GLY A CA 1
ATOM 604 C C . GLY A 1 83 ? -13.242 -12.757 -8.006 1.00 93.25 83 GLY A C 1
ATOM 605 O O . GLY A 1 83 ? -13.447 -12.755 -6.798 1.00 93.25 83 GLY A O 1
ATOM 606 N N . VAL A 1 84 ? -13.281 -13.880 -8.734 1.00 93.75 84 VAL A N 1
ATOM 607 C CA . VAL A 1 84 ? -13.690 -15.179 -8.164 1.00 93.75 84 VAL A CA 1
ATOM 608 C C . VAL A 1 84 ? -12.786 -15.597 -6.993 1.00 93.75 84 VAL A C 1
ATOM 610 O O . VAL A 1 84 ? -13.324 -15.850 -5.913 1.00 93.75 84 VAL A O 1
ATOM 613 N N . PRO A 1 85 ? -11.441 -15.596 -7.114 1.00 91.81 85 PRO A N 1
ATOM 614 C CA . PRO A 1 85 ? -10.562 -15.860 -5.977 1.00 91.81 85 PRO A CA 1
ATOM 615 C C . PRO A 1 85 ? -10.725 -14.844 -4.844 1.00 91.81 85 PRO A C 1
ATOM 617 O O . PRO A 1 85 ? -10.732 -15.238 -3.682 1.00 91.81 85 PRO A O 1
ATOM 620 N N . THR A 1 86 ? -10.896 -13.549 -5.148 1.00 92.25 86 THR A N 1
ATOM 621 C CA . THR A 1 86 ? -11.138 -12.526 -4.114 1.00 92.25 86 THR A CA 1
ATOM 622 C C . THR A 1 86 ? -12.436 -12.787 -3.347 1.00 92.25 86 THR A C 1
ATOM 624 O O . THR A 1 86 ? -12.445 -12.658 -2.127 1.00 92.25 86 THR A O 1
ATOM 627 N N . THR A 1 87 ? -13.516 -13.200 -4.014 1.00 93.56 87 THR A N 1
ATOM 628 C CA . THR A 1 87 ? -14.781 -13.565 -3.361 1.00 93.56 87 THR A CA 1
ATOM 629 C C . THR A 1 87 ? -14.623 -14.806 -2.490 1.00 93.56 87 THR A C 1
ATOM 631 O O . THR A 1 87 ? -15.101 -14.811 -1.361 1.00 93.56 87 THR A O 1
ATOM 634 N N . VAL A 1 88 ? -13.921 -15.835 -2.971 1.00 94.50 88 VAL A N 1
ATOM 635 C CA . VAL A 1 88 ? -13.636 -17.038 -2.173 1.00 94.50 88 VAL A CA 1
ATOM 636 C C . VAL A 1 88 ? -12.824 -16.678 -0.928 1.00 94.50 88 VAL A C 1
ATOM 638 O O . VAL A 1 88 ? -13.192 -17.074 0.173 1.00 94.50 88 VAL A O 1
ATOM 641 N N . LEU A 1 89 ? -11.771 -15.868 -1.073 1.00 91.12 89 LEU A N 1
ATOM 642 C CA . LEU A 1 89 ? -10.980 -15.390 0.062 1.00 91.12 89 LEU A CA 1
ATOM 643 C C . LEU A 1 89 ? -11.828 -14.570 1.039 1.00 91.12 89 LEU A C 1
ATOM 645 O O . LEU A 1 89 ? -11.729 -14.790 2.240 1.00 91.12 89 LEU A O 1
ATOM 649 N N . ALA A 1 90 ? -12.695 -13.682 0.551 1.00 91.81 90 ALA A N 1
ATOM 650 C CA . ALA A 1 90 ? -13.585 -12.889 1.396 1.00 91.81 90 ALA A CA 1
ATOM 651 C C . ALA A 1 90 ? -14.613 -13.740 2.166 1.00 91.81 90 ALA A C 1
ATOM 653 O O . ALA A 1 90 ? -15.001 -13.359 3.264 1.00 91.81 90 ALA A O 1
ATOM 654 N N . LEU A 1 91 ? -15.048 -14.878 1.611 1.00 94.19 91 LEU A N 1
ATOM 655 C CA . LEU A 1 91 ? -15.982 -15.796 2.274 1.00 94.19 91 LEU A CA 1
ATOM 656 C C . LEU A 1 91 ? -15.308 -16.688 3.323 1.00 94.19 91 LEU A C 1
ATOM 658 O O . LEU A 1 91 ? -15.957 -17.080 4.287 1.00 94.19 91 LEU A O 1
ATOM 662 N N . LEU A 1 92 ? -14.035 -17.035 3.121 1.00 94.31 92 LEU A N 1
ATOM 663 C CA . LEU A 1 92 ? -13.304 -17.981 3.972 1.00 94.31 92 LEU A CA 1
ATOM 664 C C . LEU A 1 92 ? -12.426 -17.315 5.039 1.00 94.31 92 LEU A C 1
ATOM 666 O O . LEU A 1 92 ? -11.839 -18.022 5.853 1.00 94.31 92 LEU A O 1
ATOM 670 N N . SER A 1 93 ? -12.297 -15.988 5.023 1.00 92.62 93 SER A N 1
ATOM 671 C CA . SER A 1 93 ? -11.322 -15.268 5.848 1.00 92.62 93 SER A CA 1
ATOM 672 C C . SER A 1 93 ? -11.980 -14.259 6.781 1.00 92.62 93 SER A C 1
ATOM 674 O O . SER A 1 93 ? -12.973 -13.619 6.436 1.00 92.62 93 SER A O 1
ATOM 676 N N . ASP A 1 94 ? -11.361 -14.049 7.940 1.00 92.62 94 ASP A N 1
ATOM 677 C CA . ASP A 1 94 ? -11.859 -13.114 8.944 1.00 92.62 94 ASP A CA 1
ATOM 678 C C . ASP A 1 94 ? -11.561 -11.647 8.597 1.00 92.62 94 ASP A C 1
ATOM 680 O O . ASP A 1 94 ? -10.479 -11.290 8.120 1.00 92.62 94 ASP A O 1
ATOM 684 N N . LEU A 1 95 ? -12.503 -10.755 8.925 1.00 90.25 95 LEU A N 1
ATOM 685 C CA . LEU A 1 95 ? -12.373 -9.314 8.675 1.00 90.25 95 LEU A CA 1
ATOM 686 C C . LEU A 1 95 ? -11.098 -8.692 9.294 1.00 90.25 95 LEU A C 1
ATOM 688 O O . LEU A 1 95 ? -10.415 -7.957 8.579 1.00 90.25 95 LEU A O 1
ATOM 692 N N . PRO A 1 96 ? -10.718 -8.970 10.562 1.00 89.81 96 PRO A N 1
ATOM 693 C CA . PRO A 1 96 ? -9.494 -8.413 11.142 1.00 89.81 96 PRO A CA 1
ATOM 694 C C . PRO A 1 96 ? -8.223 -8.862 10.413 1.00 89.81 96 PRO A C 1
ATOM 696 O O . PRO A 1 96 ? -7.312 -8.059 10.225 1.00 89.81 96 PRO A O 1
ATOM 699 N N . MET A 1 97 ? -8.180 -10.116 9.949 1.00 89.81 97 MET A N 1
ATOM 700 C CA . MET A 1 97 ? -7.065 -10.634 9.153 1.00 89.81 97 MET A CA 1
ATOM 701 C C . MET A 1 97 ? -6.935 -9.859 7.836 1.00 89.81 97 MET A C 1
ATOM 703 O O . MET A 1 97 ? -5.848 -9.400 7.489 1.00 89.81 97 MET A O 1
ATOM 707 N N . LEU A 1 98 ? -8.050 -9.646 7.129 1.00 91.75 98 LEU A N 1
ATOM 708 C CA . LEU A 1 98 ? -8.069 -8.899 5.868 1.00 91.75 98 LEU A CA 1
ATOM 709 C C . LEU A 1 98 ? -7.656 -7.438 6.052 1.00 91.75 98 LEU A C 1
ATOM 711 O O . LEU A 1 98 ? -6.855 -6.929 5.269 1.00 91.75 98 LEU A O 1
ATOM 715 N N . ILE A 1 99 ? -8.172 -6.766 7.084 1.00 92.06 99 ILE A N 1
ATOM 716 C CA . ILE A 1 99 ? -7.824 -5.370 7.379 1.00 92.06 99 ILE A CA 1
ATOM 717 C C . ILE A 1 99 ? -6.328 -5.244 7.672 1.00 92.06 99 ILE A C 1
ATOM 719 O O . ILE A 1 99 ? -5.682 -4.338 7.144 1.00 92.06 99 ILE A O 1
ATOM 723 N N . ASN A 1 100 ? -5.763 -6.161 8.457 1.00 92.25 100 ASN A N 1
ATOM 724 C CA . ASN A 1 100 ? -4.338 -6.174 8.777 1.00 92.25 100 ASN A CA 1
ATOM 725 C C . ASN A 1 100 ? -3.473 -6.408 7.532 1.00 92.25 100 ASN A C 1
ATOM 727 O O . ASN A 1 100 ? -2.511 -5.671 7.312 1.00 92.25 100 ASN A O 1
ATOM 731 N N . LEU A 1 101 ? -3.851 -7.365 6.678 1.00 92.31 101 LEU A N 1
ATOM 732 C CA . LEU A 1 101 ? -3.150 -7.663 5.428 1.00 92.31 101 LEU A CA 1
ATOM 733 C C . LEU A 1 101 ? -3.166 -6.467 4.461 1.00 92.31 101 LEU A C 1
ATOM 735 O O . LEU A 1 101 ? -2.130 -6.093 3.906 1.00 92.31 101 LEU A O 1
ATOM 739 N N . VAL A 1 102 ? -4.334 -5.842 4.276 1.00 92.38 102 VAL A N 1
ATOM 740 C CA . VAL A 1 102 ? -4.501 -4.670 3.402 1.00 92.38 102 VAL A CA 1
ATOM 741 C C . VAL A 1 102 ? -3.754 -3.461 3.962 1.00 92.38 102 VAL A C 1
ATOM 743 O O . VAL A 1 102 ? -3.099 -2.742 3.205 1.00 92.38 102 VAL A O 1
ATOM 746 N N . SER A 1 103 ? -3.801 -3.240 5.275 1.00 94.62 103 SER A N 1
ATOM 747 C CA . SER A 1 103 ? -3.084 -2.138 5.928 1.00 94.62 103 SER A CA 1
ATOM 748 C C . SER A 1 103 ? -1.570 -2.300 5.786 1.00 94.62 103 SER A C 1
ATOM 750 O O . SER A 1 103 ? -0.898 -1.368 5.350 1.00 94.62 103 SER A O 1
ATOM 752 N N . ALA A 1 104 ? -1.029 -3.494 6.048 1.00 94.31 104 ALA A N 1
ATOM 753 C CA . ALA A 1 104 ? 0.396 -3.773 5.866 1.00 94.31 104 ALA A CA 1
ATOM 754 C C . ALA A 1 104 ? 0.836 -3.552 4.406 1.00 94.31 104 ALA A C 1
ATOM 756 O O . ALA A 1 104 ? 1.824 -2.860 4.151 1.00 94.31 104 ALA A O 1
ATOM 757 N N . GLY A 1 105 ? 0.067 -4.063 3.438 1.00 94.06 105 GLY A N 1
ATOM 758 C CA . GLY A 1 105 ? 0.376 -3.906 2.016 1.00 94.06 105 GLY A CA 1
ATOM 759 C C . GLY A 1 105 ? 0.276 -2.464 1.510 1.00 94.06 105 GLY A C 1
ATOM 760 O O . GLY A 1 105 ? 1.145 -2.011 0.767 1.00 94.06 105 GLY A O 1
ATOM 761 N N . THR A 1 106 ? -0.742 -1.709 1.926 1.00 94.25 106 THR A N 1
ATOM 762 C CA . THR A 1 106 ? -0.896 -0.297 1.526 1.00 94.25 106 THR A CA 1
ATOM 763 C C . THR A 1 106 ? 0.194 0.587 2.124 1.00 94.25 106 THR A C 1
ATOM 765 O O . THR A 1 106 ? 0.785 1.380 1.391 1.00 94.25 106 THR A O 1
ATOM 768 N N . LEU A 1 107 ? 0.535 0.402 3.404 1.00 94.69 107 LEU A N 1
ATOM 769 C CA . LEU A 1 107 ? 1.657 1.092 4.049 1.00 94.69 107 LEU A CA 1
ATOM 770 C C . LEU A 1 107 ? 2.988 0.768 3.365 1.00 94.69 107 LEU A C 1
ATOM 772 O O . LEU A 1 107 ? 3.795 1.670 3.134 1.00 94.69 107 LEU A O 1
ATOM 776 N N . PHE A 1 108 ? 3.200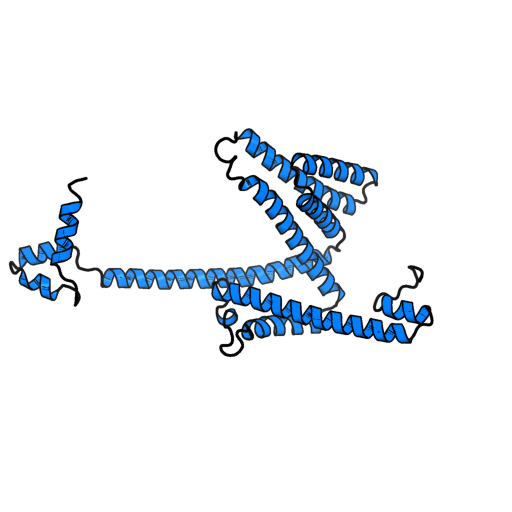 -0.494 2.979 1.00 93.44 108 PHE A N 1
ATOM 777 C CA . PHE A 1 108 ? 4.382 -0.903 2.226 1.00 93.44 108 PHE A CA 1
ATOM 778 C C . PHE A 1 108 ? 4.462 -0.199 0.864 1.00 93.44 108 PHE A C 1
ATOM 780 O O . PHE A 1 108 ? 5.480 0.418 0.547 1.00 93.44 108 PHE A O 1
ATOM 787 N N . VAL A 1 109 ? 3.383 -0.222 0.073 1.00 94.44 109 VAL A N 1
ATOM 788 C CA . VAL A 1 109 ? 3.338 0.448 -1.238 1.00 94.44 109 VAL A CA 1
ATOM 789 C C . VAL A 1 109 ? 3.535 1.957 -1.092 1.00 94.44 109 VAL A C 1
ATOM 791 O O . VAL A 1 109 ? 4.320 2.537 -1.841 1.00 94.44 109 VAL A O 1
ATOM 794 N N . PHE A 1 110 ? 2.890 2.606 -0.121 1.00 94.88 110 PHE A N 1
ATOM 795 C CA . PHE A 1 110 ? 3.082 4.035 0.127 1.00 94.88 110 PHE A CA 1
ATOM 796 C C . PHE A 1 110 ? 4.509 4.365 0.564 1.00 94.88 110 PHE A C 1
ATOM 798 O O . PHE A 1 110 ? 5.058 5.364 0.102 1.00 94.88 110 PHE A O 1
ATOM 805 N N . GLY A 1 111 ? 5.144 3.512 1.371 1.00 93.56 111 GLY A N 1
ATOM 806 C CA . GLY A 1 111 ? 6.559 3.631 1.719 1.00 93.56 111 GLY A CA 1
ATOM 807 C C . GLY A 1 111 ? 7.468 3.555 0.489 1.00 93.56 111 GLY A C 1
ATOM 808 O O . GLY A 1 111 ? 8.303 4.438 0.284 1.00 93.56 111 GLY A O 1
ATOM 809 N N . VAL A 1 112 ? 7.266 2.556 -0.378 1.00 93.88 112 VAL A N 1
ATOM 810 C CA . VAL A 1 112 ? 8.038 2.401 -1.625 1.00 93.88 112 VAL A CA 1
ATOM 811 C C . VAL A 1 112 ? 7.807 3.578 -2.572 1.00 93.88 112 VAL A C 1
ATOM 813 O O . VAL A 1 112 ? 8.768 4.093 -3.138 1.00 93.88 112 VAL A O 1
ATOM 816 N N . VAL A 1 113 ? 6.569 4.052 -2.732 1.00 94.62 113 VAL A N 1
ATOM 817 C CA . VAL A 1 113 ? 6.252 5.217 -3.575 1.00 94.62 113 VAL A CA 1
ATOM 818 C C . VAL A 1 113 ? 6.891 6.488 -3.018 1.00 94.62 113 VAL A C 1
ATOM 820 O O . VAL A 1 113 ? 7.498 7.240 -3.779 1.00 94.62 113 VAL A O 1
ATOM 823 N N . ALA A 1 114 ? 6.814 6.725 -1.706 1.00 92.25 114 ALA A N 1
ATOM 824 C CA . ALA A 1 114 ? 7.465 7.862 -1.061 1.00 92.25 114 ALA A CA 1
ATOM 825 C C . ALA A 1 114 ? 8.984 7.834 -1.289 1.00 92.25 114 ALA A C 1
ATOM 827 O O . ALA A 1 114 ? 9.560 8.833 -1.731 1.00 92.25 114 ALA A O 1
ATOM 828 N N . LEU A 1 115 ? 9.619 6.674 -1.094 1.00 91.62 115 LEU A N 1
ATOM 829 C CA . LEU A 1 115 ? 11.040 6.477 -1.376 1.00 91.62 115 LEU A CA 1
ATOM 830 C C . LEU A 1 115 ? 11.364 6.704 -2.861 1.00 91.62 115 LEU A C 1
ATOM 832 O O . LEU A 1 115 ? 12.308 7.425 -3.183 1.00 91.62 115 LEU A O 1
ATOM 836 N N . ALA A 1 116 ? 10.558 6.157 -3.771 1.00 90.50 116 ALA A N 1
ATOM 837 C CA . ALA A 1 116 ? 10.729 6.326 -5.210 1.00 90.50 116 ALA A CA 1
ATOM 838 C C . ALA A 1 116 ? 10.618 7.796 -5.635 1.00 90.50 116 ALA A C 1
ATOM 840 O O . ALA A 1 116 ? 11.384 8.240 -6.488 1.00 90.50 116 ALA A O 1
ATOM 841 N N . LEU A 1 117 ? 9.719 8.580 -5.032 1.00 90.12 117 LEU A N 1
ATOM 842 C CA . LEU A 1 117 ? 9.595 10.017 -5.296 1.00 90.12 117 LEU A CA 1
ATOM 843 C C . LEU A 1 117 ? 10.803 10.810 -4.781 1.00 90.12 117 LEU A C 1
ATOM 845 O O . LEU A 1 117 ? 11.264 11.718 -5.477 1.00 90.12 117 LEU A O 1
ATOM 849 N N . ILE A 1 118 ? 11.342 10.453 -3.609 1.00 87.19 118 ILE A N 1
ATOM 850 C CA . ILE A 1 118 ? 12.585 11.040 -3.083 1.00 87.19 118 ILE A CA 1
ATOM 851 C C . ILE A 1 118 ? 13.733 10.745 -4.054 1.00 87.19 118 ILE A C 1
ATOM 853 O O . ILE A 1 118 ? 14.375 11.672 -4.542 1.00 87.19 118 ILE A O 1
ATOM 857 N N . VAL A 1 119 ? 13.946 9.474 -4.407 1.00 86.00 119 VAL A N 1
ATOM 858 C CA . VAL A 1 119 ? 15.018 9.053 -5.323 1.00 86.00 119 VAL A CA 1
ATOM 859 C C . VAL A 1 119 ? 14.857 9.706 -6.697 1.00 86.00 119 VAL A C 1
ATOM 861 O O . VAL A 1 119 ? 15.812 10.279 -7.222 1.00 86.00 119 VAL A O 1
ATOM 864 N N . LYS A 1 120 ? 13.645 9.706 -7.267 1.00 84.62 120 LYS A N 1
ATOM 865 C CA . LYS A 1 120 ? 13.360 10.302 -8.581 1.00 84.62 120 LYS A CA 1
ATOM 866 C C . LYS A 1 120 ? 13.756 11.776 -8.637 1.00 84.62 120 LYS A C 1
ATOM 868 O O . LYS A 1 120 ? 14.295 12.221 -9.648 1.00 84.62 120 LYS A O 1
ATOM 873 N N . ARG A 1 121 ? 13.526 12.528 -7.560 1.00 80.50 121 ARG A N 1
ATOM 874 C CA . ARG A 1 121 ? 13.854 13.957 -7.502 1.00 80.50 121 ARG A CA 1
ATOM 875 C C . ARG A 1 121 ? 15.361 14.236 -7.541 1.00 80.50 121 ARG A C 1
ATOM 877 O O . ARG A 1 121 ? 15.749 15.296 -8.025 1.00 80.50 121 ARG A O 1
ATOM 884 N N . TYR A 1 122 ? 16.200 13.306 -7.080 1.00 70.50 122 TYR A N 1
ATOM 885 C CA . TYR A 1 122 ? 17.655 13.506 -7.002 1.00 70.50 122 TYR A CA 1
ATOM 886 C C . TYR A 1 122 ? 18.468 12.786 -8.063 1.00 70.50 122 TYR A C 1
ATOM 888 O O . TYR A 1 122 ? 19.541 13.275 -8.413 1.00 70.50 122 TYR A O 1
ATOM 896 N N . THR A 1 123 ? 17.969 11.672 -8.592 1.00 70.56 123 THR A N 1
ATOM 897 C CA . THR A 1 123 ? 18.665 10.915 -9.637 1.00 70.56 123 THR A CA 1
ATOM 898 C C . THR A 1 123 ? 18.432 11.507 -11.033 1.00 70.56 123 THR A C 1
ATOM 900 O O . THR A 1 123 ? 19.297 11.370 -11.889 1.00 70.56 123 THR A O 1
ATOM 903 N N . PHE A 1 124 ? 17.321 12.228 -11.264 1.00 61.06 124 PHE A N 1
ATOM 904 C CA . PHE A 1 124 ? 16.936 12.736 -12.594 1.00 61.06 124 PHE A CA 1
ATOM 905 C C . PHE A 1 124 ? 16.890 14.270 -12.813 1.00 61.06 124 PHE A C 1
ATOM 907 O O . PHE A 1 124 ? 16.174 14.683 -13.723 1.00 61.06 124 PHE A O 1
ATOM 914 N N . PRO A 1 125 ? 17.581 15.170 -12.078 1.00 58.31 125 PRO A N 1
ATOM 915 C CA . PRO A 1 125 ? 17.615 16.580 -12.479 1.00 58.31 125 PRO A CA 1
ATOM 916 C C . PRO A 1 125 ? 18.464 16.755 -13.763 1.00 58.31 125 PRO A C 1
ATOM 918 O O . PRO A 1 125 ? 19.691 16.617 -13.692 1.00 58.31 125 PRO A O 1
ATOM 921 N N . PRO A 1 126 ? 17.866 17.098 -14.928 1.00 55.00 126 PRO A N 1
ATOM 922 C CA . PRO A 1 126 ? 18.571 17.128 -16.218 1.00 55.00 126 PRO A CA 1
ATOM 923 C C . PRO A 1 126 ? 19.651 18.216 -16.292 1.00 55.00 126 PRO A C 1
ATOM 925 O O . PRO A 1 126 ? 20.624 18.081 -17.023 1.00 55.00 126 PRO A O 1
ATOM 928 N N . SER A 1 127 ? 19.508 19.284 -15.503 1.00 56.81 127 SER A N 1
ATOM 929 C CA . SER A 1 127 ? 20.403 20.447 -15.510 1.00 56.81 127 SER A CA 1
ATOM 930 C C . SER A 1 127 ? 21.646 20.308 -14.623 1.00 56.81 127 SER A C 1
ATOM 932 O O . SER A 1 127 ? 22.577 21.093 -14.765 1.00 56.81 127 SER A O 1
ATOM 934 N N . LEU A 1 128 ? 21.695 19.327 -13.712 1.00 55.16 128 LEU A N 1
ATOM 935 C CA . LEU A 1 128 ? 22.800 19.167 -12.751 1.00 55.16 128 LEU A CA 1
ATOM 936 C C . LEU A 1 128 ? 23.691 17.951 -13.042 1.00 55.16 128 LEU A C 1
ATOM 938 O O . LEU A 1 128 ? 24.764 17.841 -12.456 1.00 55.16 128 LEU A O 1
ATOM 942 N N . ALA A 1 129 ? 23.288 17.045 -13.938 1.00 57.09 129 ALA A N 1
ATOM 943 C CA . ALA A 1 129 ? 23.987 15.779 -14.173 1.00 57.09 129 ALA A CA 1
ATOM 944 C C . ALA A 1 129 ? 25.423 15.938 -14.723 1.00 57.09 129 ALA A C 1
ATOM 946 O O . ALA A 1 129 ? 26.267 15.088 -14.434 1.00 57.09 129 ALA A O 1
ATOM 947 N N . MET A 1 130 ? 25.722 17.034 -15.437 1.00 57.81 130 MET A N 1
ATOM 948 C CA . MET A 1 130 ? 27.034 17.267 -16.064 1.00 57.81 130 MET A CA 1
ATOM 949 C C . MET A 1 130 ? 28.125 17.850 -15.145 1.00 57.81 130 MET A C 1
ATOM 951 O O . MET A 1 130 ? 29.283 17.827 -15.541 1.00 57.81 130 MET A O 1
ATOM 955 N N . ASN A 1 131 ? 27.816 18.353 -13.940 1.00 59.41 131 ASN A N 1
ATOM 956 C CA . ASN A 1 131 ? 28.812 19.057 -13.101 1.00 59.41 131 ASN A CA 1
ATOM 957 C C . ASN A 1 131 ? 28.743 18.702 -11.598 1.00 59.41 131 ASN A C 1
ATOM 959 O O . ASN A 1 131 ? 29.058 19.515 -10.733 1.00 59.41 131 ASN A O 1
ATOM 963 N N . GLN A 1 132 ? 28.268 17.501 -11.252 1.00 65.56 132 GLN A N 1
ATOM 964 C CA . GLN A 1 132 ? 28.214 17.066 -9.849 1.00 65.56 132 GLN A CA 1
ATOM 965 C C . GLN A 1 132 ? 29.517 16.375 -9.454 1.00 65.56 132 GLN A C 1
ATOM 967 O O . GLN A 1 132 ? 29.840 15.321 -10.005 1.00 65.56 132 GLN A O 1
ATOM 972 N N . SER A 1 133 ? 30.216 16.912 -8.451 1.00 76.88 133 SER A N 1
ATOM 973 C CA . SER A 1 133 ? 31.351 16.209 -7.850 1.00 76.88 133 SER A CA 1
ATOM 974 C C . SER A 1 133 ? 30.882 14.920 -7.165 1.00 76.88 133 SER A C 1
ATOM 976 O O . SER A 1 133 ? 29.764 14.840 -6.641 1.00 76.88 133 SER A O 1
ATOM 978 N N . THR A 1 134 ? 31.742 13.901 -7.130 1.00 79.69 134 THR A N 1
ATOM 979 C CA . THR A 1 134 ? 31.473 12.626 -6.441 1.00 79.69 134 THR A CA 1
ATOM 980 C C . THR A 1 134 ? 31.055 12.845 -4.982 1.00 79.69 134 THR A C 1
ATOM 982 O O . THR A 1 134 ? 30.174 12.148 -4.481 1.00 79.69 134 THR A O 1
ATOM 985 N N . ALA A 1 135 ? 31.597 13.882 -4.332 1.00 81.31 135 ALA A N 1
ATOM 986 C CA . ALA A 1 135 ? 31.244 14.269 -2.968 1.00 81.31 135 ALA A CA 1
ATOM 987 C C . ALA A 1 135 ? 29.788 14.755 -2.837 1.00 81.31 135 ALA A C 1
ATOM 989 O O . ALA A 1 135 ? 29.104 14.385 -1.886 1.00 81.31 135 ALA A O 1
ATOM 990 N N . GLN A 1 136 ? 29.267 15.527 -3.798 1.00 80.19 136 GLN A N 1
ATOM 991 C CA . GLN A 1 136 ? 27.863 15.966 -3.776 1.00 80.19 136 GLN A CA 1
ATOM 992 C C . GLN A 1 136 ? 26.886 14.808 -3.990 1.00 80.19 136 GLN A C 1
ATOM 994 O O . GLN A 1 136 ? 25.816 14.788 -3.378 1.00 80.19 136 GLN A O 1
ATOM 999 N N . ARG A 1 137 ? 27.247 13.830 -4.829 1.00 79.94 137 ARG A N 1
ATOM 1000 C CA . ARG A 1 137 ? 26.445 12.613 -5.017 1.00 79.94 137 ARG A CA 1
ATOM 1001 C C . ARG A 1 137 ? 26.410 11.786 -3.734 1.00 79.94 137 ARG A C 1
ATOM 1003 O O . ARG A 1 137 ? 25.321 11.455 -3.273 1.00 79.94 137 ARG A O 1
ATOM 1010 N N . ALA A 1 138 ? 27.575 11.555 -3.126 1.00 83.69 138 ALA A N 1
ATOM 1011 C CA . ALA A 1 138 ? 27.701 10.835 -1.861 1.00 83.69 138 ALA A CA 1
ATOM 1012 C C . ALA A 1 138 ? 26.931 11.517 -0.715 1.00 83.69 138 ALA A C 1
ATOM 1014 O O . ALA A 1 138 ? 26.221 10.851 0.038 1.00 83.69 138 ALA A O 1
ATOM 1015 N N . LEU A 1 139 ? 27.003 12.851 -0.618 1.00 85.44 139 LEU A N 1
ATOM 1016 C CA . LEU A 1 139 ? 26.261 13.623 0.381 1.00 85.44 139 LEU A CA 1
ATOM 1017 C C . LEU A 1 139 ? 24.746 13.461 0.210 1.00 85.44 139 LEU A C 1
ATOM 1019 O O . LEU A 1 139 ? 24.037 13.218 1.181 1.00 85.44 139 LEU A O 1
ATOM 1023 N N . ARG A 1 140 ? 24.232 13.546 -1.021 1.00 81.00 140 ARG A N 1
ATOM 1024 C CA . ARG A 1 140 ? 22.795 13.374 -1.291 1.00 81.00 140 ARG A CA 1
ATOM 1025 C C . ARG A 1 140 ? 22.314 11.968 -0.964 1.00 81.00 140 ARG A C 1
ATOM 1027 O O . ARG A 1 140 ? 21.272 11.822 -0.331 1.00 81.00 140 ARG A O 1
ATOM 1034 N N . THR A 1 141 ? 23.071 10.942 -1.348 1.00 84.25 141 THR A N 1
ATOM 1035 C CA . THR A 1 141 ? 22.739 9.559 -0.987 1.00 84.25 141 THR A CA 1
ATOM 1036 C C . THR A 1 141 ? 22.769 9.359 0.526 1.00 84.25 141 THR A C 1
ATOM 1038 O O . THR A 1 141 ? 21.855 8.744 1.066 1.00 84.25 141 THR A O 1
ATOM 1041 N N . ALA A 1 142 ? 23.742 9.952 1.226 1.00 86.06 142 ALA A N 1
ATOM 1042 C CA . ALA A 1 142 ? 23.813 9.901 2.684 1.00 86.06 142 ALA A CA 1
ATOM 1043 C C . ALA A 1 142 ? 22.601 10.576 3.348 1.00 86.06 142 ALA A C 1
ATOM 1045 O O . ALA A 1 142 ? 22.038 10.025 4.289 1.00 86.06 142 ALA A O 1
ATOM 1046 N N . LEU A 1 143 ? 22.140 11.720 2.829 1.00 84.69 143 LEU A N 1
ATOM 1047 C CA . LEU A 1 143 ? 20.950 12.408 3.341 1.00 84.69 143 LEU A CA 1
ATOM 1048 C C . LEU A 1 143 ? 19.664 11.597 3.127 1.00 84.69 143 LEU A C 1
ATOM 1050 O O . LEU A 1 143 ? 18.835 11.526 4.030 1.00 84.69 143 LEU A O 1
ATOM 1054 N N . ILE A 1 144 ? 19.501 10.940 1.975 1.00 86.62 144 ILE A N 1
ATOM 1055 C CA . ILE A 1 144 ? 18.350 10.053 1.725 1.00 86.62 144 ILE A CA 1
ATOM 1056 C C . ILE A 1 144 ? 18.365 8.870 2.703 1.00 86.62 144 ILE A C 1
ATOM 1058 O O . ILE A 1 144 ? 17.334 8.545 3.294 1.00 86.62 144 ILE A O 1
ATOM 1062 N N . VAL A 1 145 ? 19.533 8.259 2.922 1.00 90.06 145 VAL A N 1
ATOM 1063 C CA . VAL A 1 145 ? 19.703 7.173 3.899 1.00 90.06 145 VAL A CA 1
ATOM 1064 C C . VAL A 1 145 ? 19.406 7.661 5.319 1.00 90.06 145 VAL A C 1
ATOM 1066 O O . VAL A 1 145 ? 18.727 6.960 6.065 1.00 90.06 145 VAL A O 1
ATOM 1069 N N . ALA A 1 146 ? 19.818 8.878 5.681 1.00 89.50 146 ALA A N 1
ATOM 1070 C CA . ALA A 1 146 ? 19.507 9.477 6.978 1.00 89.50 146 ALA A CA 1
ATOM 1071 C C . ALA A 1 146 ? 17.997 9.725 7.172 1.00 89.50 146 ALA A C 1
ATOM 1073 O O . ALA A 1 146 ? 17.462 9.477 8.253 1.00 89.50 146 ALA A O 1
ATOM 1074 N N . ILE A 1 147 ? 17.273 10.151 6.131 1.00 89.31 147 ILE A N 1
ATOM 1075 C CA . ILE A 1 147 ? 15.804 10.292 6.170 1.00 89.31 147 ILE A CA 1
ATOM 1076 C C . ILE A 1 147 ? 15.128 8.931 6.363 1.00 89.31 147 ILE A C 1
ATOM 1078 O O . ILE A 1 147 ? 14.207 8.803 7.173 1.00 89.31 147 ILE A O 1
ATOM 1082 N N . CYS A 1 148 ? 15.601 7.896 5.668 1.00 91.38 148 CYS A N 1
ATOM 1083 C CA . CYS A 1 148 ? 15.089 6.538 5.855 1.00 91.38 148 CYS A CA 1
ATOM 1084 C C . CYS A 1 148 ? 15.382 6.031 7.275 1.00 91.38 148 CYS A C 1
ATOM 1086 O O . CYS A 1 148 ? 14.488 5.515 7.941 1.00 91.38 148 CYS A O 1
ATOM 1088 N N . GLY A 1 149 ? 16.604 6.247 7.768 1.00 91.12 149 GLY A N 1
ATOM 1089 C CA . GLY A 1 149 ? 17.030 5.849 9.108 1.00 91.12 149 GLY A CA 1
ATOM 1090 C C . GLY A 1 149 ? 16.240 6.540 10.217 1.00 91.12 149 GLY A C 1
ATOM 1091 O O . GLY A 1 149 ? 15.821 5.882 11.161 1.00 91.12 149 GLY A O 1
ATOM 1092 N N . THR A 1 150 ? 15.956 7.838 10.087 1.00 91.38 150 THR A N 1
ATOM 1093 C CA . THR A 1 150 ? 15.105 8.564 11.050 1.00 91.38 150 THR A CA 1
ATOM 1094 C C . THR A 1 150 ? 13.647 8.105 11.000 1.00 91.38 150 THR A C 1
ATOM 1096 O O . THR A 1 150 ? 13.018 7.992 12.049 1.00 91.38 150 THR A O 1
ATOM 1099 N N . SER A 1 151 ? 13.126 7.763 9.817 1.00 91.38 151 SER A N 1
ATOM 1100 C CA . SER A 1 151 ? 11.767 7.215 9.664 1.00 91.38 151 SER A CA 1
ATOM 1101 C C . SER A 1 151 ? 11.628 5.848 10.343 1.00 91.38 151 SER A C 1
ATOM 1103 O O . SER A 1 151 ? 10.696 5.628 11.111 1.00 91.38 151 SER A O 1
ATOM 1105 N N . ILE A 1 152 ? 12.587 4.945 10.115 1.00 91.25 152 ILE A N 1
ATOM 1106 C CA . ILE A 1 152 ? 12.631 3.619 10.755 1.00 91.25 152 ILE A CA 1
ATOM 1107 C C . ILE A 1 152 ? 12.891 3.757 12.259 1.00 91.25 152 ILE A C 1
ATOM 1109 O O . ILE A 1 152 ? 12.255 3.081 13.065 1.00 91.25 152 ILE A O 1
ATOM 1113 N N . GLY A 1 153 ? 13.788 4.665 12.649 1.00 88.88 153 GLY A N 1
ATOM 1114 C CA . GLY A 1 153 ? 14.111 4.949 14.044 1.00 88.88 153 GLY A CA 1
ATOM 1115 C C . GLY A 1 153 ? 12.898 5.408 14.849 1.00 88.88 153 GLY A C 1
ATOM 1116 O O . GLY A 1 153 ? 12.752 4.999 15.996 1.00 88.88 153 GLY A O 1
ATO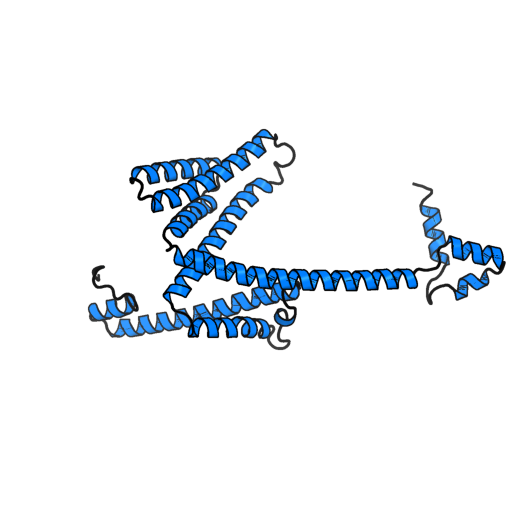M 1117 N N . LEU A 1 154 ? 11.988 6.184 14.245 1.00 90.75 154 LEU A N 1
ATOM 1118 C CA . LEU A 1 154 ? 10.726 6.572 14.881 1.00 90.75 154 LEU A CA 1
ATOM 1119 C C . LEU A 1 154 ? 9.839 5.355 15.177 1.00 90.75 154 LEU A C 1
ATOM 1121 O O . LEU A 1 154 ? 9.259 5.253 16.257 1.00 90.75 154 LEU A O 1
ATOM 1125 N N . GLY A 1 155 ? 9.765 4.421 14.230 1.00 87.44 155 GLY A N 1
ATOM 1126 C CA . GLY A 1 155 ? 9.034 3.168 14.390 1.00 87.44 155 GLY A CA 1
ATOM 1127 C C . GLY A 1 155 ? 9.631 2.240 15.454 1.00 87.44 155 GLY A C 1
ATOM 1128 O O . GLY A 1 155 ? 8.916 1.647 16.263 1.00 87.44 155 GLY A O 1
ATOM 1129 N N . LEU A 1 156 ? 10.960 2.166 15.519 1.00 87.81 156 LEU A N 1
ATOM 1130 C CA . LEU A 1 156 ? 11.658 1.376 16.532 1.00 87.81 156 LEU A CA 1
ATOM 1131 C C . LEU A 1 156 ? 11.513 1.988 17.933 1.00 87.81 156 LEU A C 1
ATOM 1133 O O . LEU A 1 156 ? 11.266 1.263 18.894 1.00 87.81 156 LEU A O 1
ATOM 1137 N N . ALA A 1 157 ? 11.608 3.317 18.047 1.00 89.06 157 ALA A N 1
ATOM 1138 C CA . ALA A 1 157 ? 11.390 4.031 19.304 1.00 89.06 157 ALA A CA 1
ATOM 1139 C C . ALA A 1 157 ? 9.994 3.749 19.883 1.00 89.06 157 ALA A C 1
ATOM 1141 O O . ALA A 1 157 ? 9.870 3.597 21.098 1.00 89.06 157 ALA A O 1
ATOM 1142 N N . TYR A 1 158 ? 8.987 3.613 19.008 1.00 87.81 158 TYR A N 1
ATOM 1143 C CA . TYR A 1 158 ? 7.619 3.244 19.379 1.00 87.81 158 TYR A CA 1
ATOM 1144 C C . TYR A 1 158 ? 7.535 1.835 19.980 1.00 87.81 158 TYR A C 1
ATOM 1146 O O . TYR A 1 158 ? 6.913 1.648 21.019 1.00 87.81 158 TYR A O 1
ATOM 1154 N N . ASN A 1 159 ? 8.215 0.856 19.377 1.00 86.38 159 ASN A N 1
ATOM 1155 C CA . ASN A 1 159 ? 8.232 -0.525 19.877 1.00 86.38 159 ASN A CA 1
ATOM 1156 C C . ASN A 1 159 ? 9.016 -0.694 21.188 1.00 86.38 159 ASN A C 1
ATOM 1158 O O . ASN A 1 159 ? 8.712 -1.580 21.980 1.00 86.38 159 ASN A O 1
ATOM 1162 N N . LEU A 1 160 ? 10.030 0.141 21.419 1.00 86.81 160 LEU A N 1
ATOM 1163 C CA . LEU A 1 160 ? 10.878 0.097 22.615 1.00 86.81 160 LEU A CA 1
ATOM 1164 C C . LEU A 1 160 ? 10.298 0.881 23.808 1.00 86.81 160 LEU A C 1
ATOM 1166 O O . LEU A 1 160 ? 11.022 1.107 24.775 1.00 86.81 160 LEU A O 1
ATOM 1170 N N . ASP A 1 161 ? 9.044 1.342 23.718 1.00 81.56 161 ASP A N 1
ATOM 1171 C CA . ASP A 1 161 ? 8.375 2.225 24.689 1.00 81.56 161 ASP A CA 1
ATOM 1172 C C . ASP A 1 161 ? 9.292 3.366 25.173 1.00 81.56 161 ASP A C 1
ATOM 1174 O O . ASP A 1 161 ? 9.473 3.649 26.363 1.00 81.56 161 ASP A O 1
ATOM 1178 N N . SER A 1 162 ? 9.973 3.995 24.209 1.00 78.31 162 SER A N 1
ATOM 1179 C CA . SER A 1 162 ? 10.950 5.036 24.505 1.00 78.31 162 SER A CA 1
ATOM 1180 C C . SER A 1 162 ? 10.270 6.259 25.112 1.00 78.31 162 SER A C 1
ATOM 1182 O O . SER A 1 162 ? 9.150 6.633 24.762 1.00 78.31 162 SER A O 1
ATOM 1184 N N . ARG A 1 163 ? 10.984 6.942 26.010 1.00 87.94 163 ARG A N 1
ATOM 1185 C CA . ARG A 1 163 ? 10.501 8.167 26.656 1.00 87.94 163 ARG A CA 1
ATOM 1186 C C . ARG A 1 163 ? 10.095 9.213 25.604 1.00 87.94 163 ARG A C 1
ATOM 1188 O O . ARG A 1 163 ? 10.805 9.406 24.621 1.00 87.94 163 ARG A O 1
ATOM 1195 N N . TYR A 1 164 ? 9.020 9.964 25.862 1.00 85.69 164 TYR A N 1
ATOM 1196 C CA . TYR A 1 164 ? 8.413 10.892 24.894 1.00 85.69 164 TYR A CA 1
ATOM 1197 C C . TYR A 1 164 ? 9.376 11.885 24.212 1.00 85.69 164 TYR A C 1
ATOM 1199 O O . TYR A 1 164 ? 9.188 12.245 23.051 1.00 85.69 164 TYR A O 1
ATOM 1207 N N . TRP A 1 165 ? 10.432 12.315 24.909 1.00 86.88 165 TRP A N 1
ATOM 1208 C CA . TRP A 1 165 ? 11.430 13.240 24.365 1.00 86.88 165 TRP A CA 1
ATOM 1209 C C . TRP A 1 165 ? 12.245 12.647 23.204 1.00 86.88 165 TRP A C 1
ATOM 1211 O O . TRP A 1 165 ? 12.704 13.396 22.344 1.00 86.88 165 TRP A O 1
ATOM 1221 N N . VAL A 1 166 ? 12.379 11.320 23.125 1.00 87.00 166 VAL A N 1
ATOM 1222 C CA . VAL A 1 166 ? 13.085 10.634 22.031 1.00 87.00 166 VAL A CA 1
ATOM 1223 C C . VAL A 1 166 ? 12.346 10.832 20.704 1.00 87.00 166 VAL A C 1
ATOM 1225 O O . VAL A 1 166 ? 12.980 11.149 19.698 1.00 87.00 166 VAL A O 1
ATOM 1228 N N . TYR A 1 167 ? 11.009 10.752 20.698 1.00 87.25 167 TYR A N 1
ATOM 1229 C CA . TYR A 1 167 ? 10.215 11.018 19.491 1.00 87.25 167 TYR A CA 1
ATOM 1230 C C . TYR A 1 167 ? 10.380 12.461 19.013 1.00 87.25 167 TYR A C 1
ATOM 1232 O O . TYR A 1 167 ? 10.526 12.693 17.816 1.00 87.25 167 TYR A O 1
ATOM 1240 N N . LEU A 1 168 ? 10.415 13.430 19.937 1.00 88.38 168 LEU A N 1
ATOM 1241 C CA . LEU A 1 168 ? 10.605 14.843 19.595 1.00 88.38 168 LEU A CA 1
ATOM 1242 C C . LEU A 1 168 ? 11.963 15.089 18.930 1.00 88.38 168 LEU A C 1
ATOM 1244 O O . LEU A 1 168 ? 12.035 15.825 17.948 1.00 88.38 168 LEU A O 1
ATOM 1248 N N . ILE A 1 169 ? 13.022 14.438 19.421 1.00 90.12 169 ILE A N 1
ATOM 1249 C CA . ILE A 1 169 ? 14.355 14.526 18.813 1.00 90.12 169 ILE A CA 1
ATOM 1250 C C . ILE A 1 169 ? 14.348 13.920 17.407 1.00 90.12 169 ILE A C 1
ATOM 1252 O O . ILE A 1 169 ? 14.816 14.563 16.470 1.00 90.12 169 ILE A O 1
ATOM 1256 N N . ILE A 1 170 ? 13.792 12.717 17.232 1.00 90.12 170 ILE A N 1
ATOM 1257 C CA . ILE A 1 170 ? 13.759 12.040 15.926 1.00 90.12 170 ILE A CA 1
ATOM 1258 C C . ILE A 1 170 ? 12.954 12.855 14.907 1.00 90.12 170 ILE A C 1
ATOM 1260 O O . ILE A 1 170 ? 13.429 13.075 13.793 1.00 90.12 170 ILE A O 1
ATOM 1264 N N . ILE A 1 171 ? 11.777 13.353 15.294 1.00 89.88 171 ILE A N 1
ATOM 1265 C CA . ILE A 1 171 ? 10.934 14.202 14.442 1.00 89.88 171 ILE A CA 1
ATOM 1266 C C . ILE A 1 171 ? 11.662 15.508 14.104 1.00 89.88 171 ILE A C 1
ATOM 1268 O O . ILE A 1 171 ? 11.669 15.921 12.945 1.00 89.88 171 ILE A O 1
ATOM 1272 N N . GLY A 1 172 ? 12.326 16.136 15.079 1.00 89.38 172 GLY A N 1
ATOM 1273 C CA . GLY A 1 172 ? 13.118 17.346 14.864 1.00 89.38 172 GLY A CA 1
ATOM 1274 C C . GLY A 1 172 ? 14.237 17.136 13.842 1.00 89.38 172 GLY A C 1
ATOM 1275 O O . GLY A 1 172 ? 14.340 17.892 12.875 1.00 89.38 172 GLY A O 1
ATOM 1276 N N . ILE A 1 173 ? 15.025 16.067 13.993 1.00 90.19 173 ILE A N 1
ATOM 1277 C CA . ILE A 1 173 ? 16.080 15.696 13.036 1.00 90.19 173 ILE A CA 1
ATOM 1278 C C . ILE A 1 173 ? 15.471 15.418 11.656 1.00 90.19 173 ILE A C 1
ATOM 1280 O O . ILE A 1 173 ? 15.989 15.896 10.646 1.00 90.19 173 ILE A O 1
ATOM 1284 N N . HIS A 1 174 ? 14.355 14.692 11.596 1.00 90.69 174 HIS A N 1
ATOM 1285 C CA . HIS A 1 174 ? 13.694 14.358 10.339 1.00 90.69 174 HIS A CA 1
ATOM 1286 C C . HIS A 1 174 ? 13.215 15.607 9.587 1.00 90.69 174 HIS A C 1
ATOM 1288 O O . HIS A 1 174 ? 13.430 15.716 8.378 1.00 90.69 174 HIS A O 1
ATOM 1294 N N . ILE A 1 175 ? 12.629 16.583 10.286 1.00 88.94 175 ILE A N 1
ATOM 1295 C CA . ILE A 1 175 ? 12.207 17.860 9.693 1.00 88.94 175 ILE A CA 1
ATOM 1296 C C . ILE A 1 175 ? 13.418 18.619 9.144 1.00 88.94 175 ILE A C 1
ATOM 1298 O O . ILE A 1 175 ? 13.375 19.077 8.003 1.00 88.94 175 ILE A O 1
ATOM 1302 N N . VAL A 1 176 ? 14.515 18.706 9.902 1.00 88.38 176 VAL A N 1
ATOM 1303 C CA . VAL A 1 176 ? 15.744 19.387 9.459 1.00 88.38 176 VAL A CA 1
ATOM 1304 C C . VAL A 1 176 ? 16.307 18.743 8.188 1.00 88.38 176 VAL A C 1
ATOM 1306 O O . VAL A 1 176 ? 16.570 19.445 7.209 1.00 88.38 176 VAL A O 1
ATOM 1309 N N . LEU A 1 177 ? 16.429 17.412 8.159 1.00 85.62 177 LEU A N 1
ATOM 1310 C CA . LEU A 1 177 ? 16.892 16.665 6.981 1.00 85.62 177 LEU A CA 1
ATOM 1311 C C . LEU A 1 177 ? 15.972 16.875 5.771 1.00 85.62 177 LEU A C 1
ATOM 1313 O O . LEU A 1 177 ? 16.426 17.017 4.635 1.00 85.62 177 LEU A O 1
ATOM 1317 N N . THR A 1 178 ? 14.669 16.933 6.021 1.00 84.88 178 THR A N 1
ATOM 1318 C CA . THR A 1 178 ? 13.650 17.096 4.990 1.00 84.88 178 THR A CA 1
ATOM 1319 C C . THR A 1 178 ? 13.647 18.501 4.383 1.00 84.88 178 THR A C 1
ATOM 1321 O O . THR A 1 178 ? 13.507 18.648 3.163 1.00 84.88 178 THR A O 1
ATOM 1324 N N . VAL A 1 179 ? 13.834 19.533 5.211 1.00 84.44 179 VAL A N 1
ATOM 1325 C CA . VAL A 1 179 ? 13.980 20.928 4.774 1.00 84.44 179 VAL A CA 1
ATOM 1326 C C . VAL A 1 179 ? 15.266 21.102 3.971 1.00 84.44 179 VAL A C 1
ATOM 1328 O O . VAL A 1 179 ? 15.216 21.685 2.891 1.00 84.44 179 VAL A O 1
ATOM 1331 N N . ALA A 1 180 ? 16.385 20.519 4.415 1.00 80.25 180 ALA A N 1
ATOM 1332 C CA . ALA A 1 180 ? 17.655 20.561 3.682 1.00 80.25 180 ALA A CA 1
ATOM 1333 C C . ALA A 1 180 ? 17.527 20.004 2.251 1.00 80.25 180 ALA A C 1
ATOM 1335 O O . ALA A 1 180 ? 18.165 20.484 1.313 1.00 80.25 180 ALA A O 1
ATOM 1336 N N . LEU A 1 181 ? 16.653 19.014 2.069 1.00 73.31 181 LEU A N 1
ATOM 1337 C CA . LEU A 1 181 ? 16.357 18.400 0.783 1.00 73.31 181 LEU A CA 1
ATOM 1338 C C . LEU A 1 181 ? 15.214 19.108 0.012 1.00 73.31 181 LEU A C 1
ATOM 1340 O O . LEU A 1 181 ? 15.131 18.994 -1.208 1.00 73.31 181 LEU A O 1
ATOM 1344 N N . HIS A 1 182 ? 14.376 19.931 0.642 1.00 79.06 182 HIS A N 1
ATOM 1345 C CA . HIS A 1 182 ? 13.147 20.487 0.045 1.00 79.06 182 HIS A CA 1
ATOM 1346 C C . HIS A 1 182 ? 12.125 19.410 -0.387 1.00 79.06 182 HIS A C 1
ATOM 1348 O O . HIS A 1 182 ? 11.358 19.610 -1.337 1.00 79.06 182 HIS A O 1
ATOM 1354 N N . VAL A 1 183 ? 12.084 18.259 0.297 1.00 80.06 183 VAL A N 1
ATOM 1355 C CA . VAL A 1 183 ? 11.210 17.105 -0.036 1.00 80.06 183 VAL A CA 1
ATOM 1356 C C . VAL A 1 183 ? 10.198 16.848 1.074 1.00 80.06 183 VAL A C 1
ATOM 1358 O O . VAL A 1 183 ? 10.026 15.725 1.533 1.00 80.06 183 VAL A O 1
ATOM 1361 N N . LEU A 1 184 ? 9.509 17.911 1.496 1.00 80.50 184 LEU A N 1
ATOM 1362 C CA . LEU A 1 184 ? 8.620 17.873 2.658 1.00 80.50 184 LEU A CA 1
ATOM 1363 C C . LEU A 1 184 ? 7.526 16.815 2.551 1.00 80.50 184 LEU A C 1
ATOM 1365 O O . LEU A 1 184 ? 7.367 16.010 3.461 1.00 80.50 184 LEU A O 1
ATOM 1369 N N . VAL A 1 185 ? 6.820 16.773 1.420 1.00 86.19 185 VAL A N 1
ATOM 1370 C CA . VAL A 1 185 ? 5.651 15.895 1.271 1.00 86.19 185 VAL A CA 1
ATOM 1371 C C . VAL A 1 185 ? 6.042 14.406 1.227 1.00 86.19 185 VAL A C 1
ATOM 1373 O O . VAL A 1 185 ? 5.511 13.644 2.037 1.00 86.19 185 VAL A O 1
ATOM 1376 N N . PRO A 1 186 ? 6.985 13.951 0.372 1.00 88.75 186 PRO A N 1
ATOM 1377 C CA . PRO A 1 186 ? 7.356 12.534 0.347 1.00 88.75 186 PRO A CA 1
ATOM 1378 C C . PRO A 1 186 ? 8.095 12.061 1.607 1.00 88.75 186 PRO A C 1
ATOM 1380 O O . PRO A 1 186 ? 7.873 10.935 2.039 1.00 88.75 186 PRO A O 1
ATOM 1383 N N . ALA A 1 187 ? 8.938 12.896 2.225 1.00 87.62 187 ALA A N 1
ATOM 1384 C CA . ALA A 1 187 ? 9.651 12.506 3.443 1.00 87.62 187 ALA A CA 1
ATOM 1385 C C . ALA A 1 187 ? 8.709 12.409 4.654 1.00 87.62 187 ALA A C 1
ATOM 1387 O O . ALA A 1 187 ? 8.737 11.408 5.365 1.00 87.62 187 ALA A O 1
ATOM 1388 N N . ALA A 1 188 ? 7.789 13.369 4.821 1.00 89.12 188 ALA A N 1
ATOM 1389 C CA . ALA A 1 188 ? 6.763 13.286 5.859 1.00 89.12 188 ALA A CA 1
ATOM 1390 C C . ALA A 1 188 ? 5.878 12.042 5.684 1.00 89.12 188 ALA A C 1
ATOM 1392 O O . ALA A 1 188 ? 5.588 11.348 6.658 1.00 89.12 188 ALA A O 1
ATOM 1393 N N . SER A 1 189 ? 5.496 11.720 4.441 1.00 91.50 189 SER A N 1
ATOM 1394 C CA . SER A 1 189 ? 4.769 10.484 4.138 1.00 91.50 189 SER A CA 1
ATOM 1395 C C . SER A 1 189 ? 5.564 9.242 4.548 1.00 91.50 189 SER A C 1
ATOM 1397 O O . SER A 1 189 ? 5.000 8.352 5.179 1.00 91.50 189 SER A O 1
ATOM 1399 N N . LEU A 1 190 ? 6.867 9.188 4.254 1.00 92.94 190 LEU A N 1
ATOM 1400 C CA . LEU A 1 190 ? 7.727 8.068 4.640 1.00 92.94 190 LEU A CA 1
ATOM 1401 C C . LEU A 1 190 ? 7.795 7.891 6.166 1.00 92.94 190 LEU A C 1
ATOM 1403 O O . LEU A 1 190 ? 7.659 6.769 6.649 1.00 92.94 190 LEU A O 1
ATOM 1407 N N . MET A 1 191 ? 7.939 8.984 6.919 1.00 92.12 191 MET A N 1
ATOM 1408 C CA . MET A 1 191 ? 7.977 8.953 8.385 1.00 92.12 191 MET A CA 1
ATOM 1409 C C . MET A 1 191 ? 6.659 8.461 8.986 1.00 92.12 191 MET A C 1
ATOM 1411 O O . MET A 1 191 ? 6.665 7.583 9.848 1.00 92.12 191 MET A O 1
ATOM 1415 N N . ILE A 1 192 ? 5.527 8.987 8.511 1.00 92.12 192 ILE A N 1
ATOM 1416 C CA . ILE A 1 192 ? 4.200 8.578 8.987 1.00 92.12 192 ILE A CA 1
ATOM 1417 C C . ILE A 1 192 ? 3.943 7.105 8.652 1.00 92.12 192 ILE A C 1
ATOM 1419 O O . ILE A 1 192 ? 3.483 6.359 9.512 1.00 92.12 192 ILE A O 1
ATOM 1423 N N . ASN A 1 193 ? 4.287 6.661 7.439 1.00 93.69 193 ASN A N 1
ATOM 1424 C CA . ASN A 1 193 ? 4.140 5.259 7.043 1.00 93.69 193 ASN A CA 1
ATOM 1425 C C . ASN A 1 193 ? 5.001 4.326 7.903 1.00 93.69 193 ASN A C 1
ATOM 1427 O O . ASN A 1 193 ? 4.523 3.271 8.306 1.00 93.69 193 ASN A O 1
ATOM 1431 N N . ALA A 1 194 ? 6.243 4.709 8.215 1.00 91.50 194 ALA A N 1
ATOM 1432 C CA . ALA A 1 194 ? 7.134 3.916 9.064 1.00 91.50 194 ALA A CA 1
ATOM 1433 C C . ALA A 1 194 ? 6.634 3.825 10.517 1.00 91.50 194 ALA A C 1
ATOM 1435 O O . ALA A 1 194 ? 6.705 2.762 11.140 1.00 91.50 194 ALA A O 1
ATOM 1436 N N . TRP A 1 195 ? 6.069 4.914 11.041 1.00 91.94 195 TRP A N 1
ATOM 1437 C CA . TRP A 1 195 ? 5.421 4.901 12.348 1.00 91.94 195 TRP A CA 1
ATOM 1438 C C . TRP A 1 195 ? 4.176 4.007 12.350 1.00 91.94 195 TRP A C 1
ATOM 1440 O O . TRP A 1 195 ? 4.087 3.105 13.176 1.00 91.94 195 TRP A O 1
ATOM 1450 N N . LEU A 1 196 ? 3.265 4.164 11.382 1.00 92.50 196 LEU A N 1
ATOM 1451 C CA . LEU A 1 196 ? 2.066 3.322 11.271 1.00 92.50 196 LEU A CA 1
ATOM 1452 C C . LEU A 1 196 ? 2.419 1.842 11.091 1.00 92.50 196 LEU A C 1
ATOM 1454 O O . LEU A 1 196 ? 1.821 0.992 11.740 1.00 92.50 196 LEU A O 1
ATOM 1458 N N . CYS A 1 197 ? 3.440 1.534 10.292 1.00 91.88 197 CYS A N 1
ATOM 1459 C CA . CYS A 1 197 ? 3.988 0.187 10.120 1.00 91.88 197 CYS A CA 1
ATOM 1460 C C . CYS A 1 197 ? 4.353 -0.470 11.466 1.00 91.88 197 CYS A C 1
ATOM 1462 O O . CYS A 1 197 ? 4.118 -1.663 11.654 1.00 91.88 197 CYS A O 1
ATOM 1464 N N . SER A 1 198 ? 4.830 0.331 12.420 1.00 89.56 198 SER A N 1
ATOM 1465 C CA . SER A 1 198 ? 5.229 -0.102 13.763 1.00 89.56 198 SER A CA 1
ATOM 1466 C C . SER A 1 198 ? 4.066 -0.256 14.744 1.00 89.56 198 SER A C 1
ATOM 1468 O O . SER A 1 198 ? 4.239 -0.878 15.784 1.00 89.56 198 SER A O 1
ATOM 1470 N N . THR A 1 199 ? 2.894 0.302 14.427 1.00 91.19 199 THR A N 1
ATOM 1471 C CA . THR A 1 199 ? 1.662 0.130 15.220 1.00 91.19 199 THR A CA 1
ATOM 1472 C C . THR A 1 199 ? 0.897 -1.147 14.871 1.00 91.19 199 THR A C 1
ATOM 1474 O O . THR A 1 199 ? -0.005 -1.542 15.608 1.00 91.19 199 THR A O 1
ATOM 1477 N N . LEU A 1 200 ? 1.232 -1.790 13.746 1.00 91.06 200 LEU A N 1
ATOM 1478 C CA . LEU A 1 200 ? 0.584 -3.029 13.331 1.00 91.06 200 LEU A CA 1
ATOM 1479 C C . LEU A 1 200 ? 1.117 -4.226 14.138 1.00 91.06 200 LEU A C 1
ATOM 1481 O O . LEU A 1 200 ? 2.319 -4.302 14.397 1.00 91.06 200 LEU A O 1
ATOM 1485 N N . PRO A 1 201 ? 0.250 -5.197 14.475 1.00 90.50 201 PRO A N 1
ATOM 1486 C CA . PRO A 1 201 ? 0.658 -6.416 15.166 1.00 90.50 201 PRO A CA 1
ATOM 1487 C C . PRO A 1 201 ? 1.609 -7.261 14.300 1.00 90.50 201 PRO A C 1
ATOM 1489 O O . PRO A 1 201 ? 1.523 -7.252 13.068 1.00 90.50 201 PRO A O 1
ATOM 1492 N N . ALA A 1 202 ? 2.514 -8.015 14.932 1.00 88.56 202 ALA A N 1
ATOM 1493 C CA . ALA A 1 202 ? 3.522 -8.818 14.228 1.00 88.56 202 ALA A CA 1
ATOM 1494 C C . ALA A 1 202 ? 2.887 -9.872 13.303 1.00 88.56 202 ALA A C 1
ATOM 1496 O O . ALA A 1 202 ? 3.404 -10.169 12.224 1.00 88.56 202 ALA A O 1
ATOM 1497 N N . GLU A 1 203 ? 1.717 -10.381 13.681 1.00 89.50 203 GLU A N 1
ATOM 1498 C CA . GLU A 1 203 ? 0.911 -11.318 12.907 1.00 89.50 203 GLU A CA 1
ATOM 1499 C C . GLU A 1 203 ? 0.534 -10.743 11.535 1.00 89.50 203 GLU A C 1
ATOM 1501 O O . GLU A 1 203 ? 0.549 -11.474 10.545 1.00 89.50 203 GLU A O 1
ATOM 1506 N N . ALA A 1 204 ? 0.267 -9.434 11.445 1.00 91.94 204 ALA A N 1
ATOM 1507 C CA . ALA A 1 204 ? -0.044 -8.768 10.180 1.00 91.94 204 ALA A CA 1
ATOM 1508 C C . ALA A 1 204 ? 1.136 -8.843 9.200 1.00 91.94 204 ALA A C 1
ATOM 1510 O O . ALA A 1 204 ? 0.950 -9.111 8.011 1.00 91.94 204 ALA A O 1
ATOM 1511 N N . TRP A 1 205 ? 2.358 -8.655 9.705 1.00 92.12 205 TRP A N 1
ATOM 1512 C CA . TRP A 1 205 ? 3.582 -8.712 8.908 1.00 92.12 205 TRP A CA 1
ATOM 1513 C C . TRP A 1 205 ? 3.914 -10.127 8.452 1.00 92.12 205 TRP A C 1
ATOM 1515 O O . TRP A 1 205 ? 4.315 -10.314 7.304 1.00 92.12 205 TRP A O 1
ATOM 1525 N N . ILE A 1 206 ? 3.692 -11.126 9.308 1.00 92.50 206 ILE A N 1
ATOM 1526 C CA . ILE A 1 206 ? 3.869 -12.539 8.949 1.00 92.50 206 ILE A CA 1
ATOM 1527 C C . ILE A 1 206 ? 2.891 -12.925 7.835 1.00 92.50 206 ILE A C 1
ATOM 1529 O O . ILE A 1 206 ? 3.302 -13.475 6.813 1.00 92.50 206 ILE A O 1
ATOM 1533 N N . GLN A 1 207 ? 1.608 -12.592 7.993 1.00 90.94 207 GLN A N 1
ATOM 1534 C CA . GLN A 1 207 ? 0.578 -12.865 6.986 1.00 90.94 207 GLN A CA 1
ATOM 1535 C C . GLN A 1 207 ? 0.894 -12.174 5.656 1.00 90.94 207 GLN A C 1
ATOM 1537 O O . GLN A 1 207 ? 0.833 -12.807 4.601 1.00 90.94 207 GLN A O 1
ATOM 1542 N N . TYR A 1 208 ? 1.289 -10.900 5.706 1.00 93.38 208 TYR A N 1
ATOM 1543 C CA . TYR A 1 208 ? 1.705 -10.150 4.526 1.00 93.38 208 TYR A CA 1
ATOM 1544 C C . TYR A 1 208 ? 2.922 -10.774 3.838 1.00 93.38 208 TYR A C 1
ATOM 1546 O O . TYR A 1 208 ? 2.906 -10.939 2.621 1.00 93.38 208 TYR A O 1
ATOM 1554 N N . ALA A 1 209 ? 3.944 -11.180 4.594 1.00 93.44 209 ALA A N 1
ATOM 1555 C CA . ALA A 1 209 ? 5.141 -11.813 4.046 1.00 93.44 209 ALA A CA 1
ATOM 1556 C C . ALA A 1 209 ? 4.827 -13.148 3.356 1.00 93.44 209 ALA A C 1
ATOM 1558 O O . ALA A 1 209 ? 5.322 -13.394 2.257 1.00 93.44 209 ALA A O 1
ATOM 1559 N N . ILE A 1 210 ? 3.969 -13.983 3.953 1.00 92.56 210 ILE A N 1
ATOM 1560 C CA . ILE A 1 210 ? 3.518 -15.244 3.345 1.00 92.56 210 ILE A CA 1
ATOM 1561 C C . ILE A 1 210 ? 2.766 -14.962 2.043 1.00 92.56 210 ILE A C 1
ATOM 1563 O O . ILE A 1 210 ? 3.070 -15.555 1.007 1.00 92.56 210 ILE A O 1
ATOM 1567 N N . PHE A 1 211 ? 1.809 -14.033 2.069 1.00 90.44 211 PHE A N 1
ATOM 1568 C CA . PHE A 1 211 ? 1.014 -13.693 0.892 1.00 90.44 211 PHE A CA 1
ATOM 1569 C C . PHE A 1 211 ? 1.880 -13.117 -0.238 1.00 90.44 211 PHE A C 1
ATOM 1571 O O . PHE A 1 211 ? 1.749 -13.513 -1.398 1.00 90.44 211 PHE A O 1
ATOM 1578 N N . LEU A 1 212 ? 2.825 -12.240 0.107 1.00 92.94 212 LEU A N 1
ATOM 1579 C CA . LEU A 1 212 ? 3.804 -11.681 -0.819 1.00 92.94 212 LEU A CA 1
ATOM 1580 C C . LEU A 1 212 ? 4.700 -12.770 -1.417 1.00 92.94 212 LEU A C 1
ATOM 1582 O O . LEU A 1 212 ? 4.933 -12.761 -2.623 1.00 92.94 212 LEU A O 1
ATOM 1586 N N . ALA A 1 213 ? 5.169 -13.722 -0.606 1.00 93.81 213 ALA A N 1
ATOM 1587 C CA . ALA A 1 213 ? 5.993 -14.834 -1.069 1.00 93.81 213 ALA A CA 1
ATOM 1588 C C . ALA A 1 213 ? 5.237 -15.736 -2.054 1.00 93.81 213 ALA A C 1
ATOM 1590 O O . ALA A 1 213 ? 5.801 -16.113 -3.078 1.00 93.81 213 ALA A O 1
ATOM 1591 N N . ILE A 1 214 ? 3.956 -16.029 -1.798 1.00 92.31 214 ILE A N 1
ATOM 1592 C CA . ILE A 1 214 ? 3.106 -16.804 -2.715 1.00 92.31 214 ILE A CA 1
ATOM 1593 C C . ILE A 1 214 ? 2.952 -16.069 -4.051 1.00 92.31 214 ILE A C 1
ATOM 1595 O O . ILE A 1 214 ? 3.191 -16.658 -5.106 1.00 92.31 214 ILE A O 1
ATOM 1599 N N . ILE A 1 215 ? 2.597 -14.779 -4.026 1.00 89.25 215 ILE A N 1
ATOM 1600 C CA . ILE A 1 215 ? 2.449 -13.974 -5.250 1.00 89.25 215 ILE A CA 1
ATOM 1601 C C . ILE A 1 215 ? 3.767 -13.916 -6.022 1.00 89.25 215 ILE A C 1
ATOM 1603 O O . ILE A 1 215 ? 3.778 -14.109 -7.238 1.00 89.25 215 ILE A O 1
ATOM 1607 N N . LEU A 1 216 ? 4.875 -13.672 -5.324 1.00 91.44 216 LEU A N 1
ATOM 1608 C CA . LEU A 1 216 ? 6.194 -13.595 -5.933 1.00 91.44 216 LEU A CA 1
ATOM 1609 C C . LEU A 1 216 ? 6.598 -14.938 -6.546 1.00 91.44 216 LEU A C 1
ATOM 1611 O O . LEU A 1 216 ? 7.094 -14.954 -7.666 1.00 91.44 216 LEU A O 1
ATOM 1615 N N . ALA A 1 217 ? 6.340 -16.059 -5.871 1.00 91.88 217 ALA A N 1
ATOM 1616 C CA . ALA A 1 217 ? 6.611 -17.390 -6.404 1.00 91.88 217 ALA A CA 1
ATOM 1617 C C . ALA A 1 217 ? 5.818 -17.653 -7.691 1.00 91.88 217 ALA A C 1
ATOM 1619 O O . ALA A 1 217 ? 6.404 -18.041 -8.700 1.00 91.88 217 ALA A O 1
ATOM 1620 N N . VAL A 1 218 ? 4.509 -17.374 -7.697 1.00 88.31 218 VAL A N 1
ATOM 1621 C CA . VAL A 1 218 ? 3.669 -17.511 -8.900 1.00 88.31 218 VAL A CA 1
ATOM 1622 C C . VAL A 1 218 ? 4.195 -16.632 -10.037 1.00 88.31 218 VAL A C 1
ATOM 1624 O O . VAL A 1 218 ? 4.318 -17.099 -11.170 1.00 88.31 218 VAL A O 1
ATOM 1627 N N . TYR A 1 219 ? 4.551 -15.381 -9.739 1.00 87.25 219 TYR A N 1
ATOM 1628 C CA . TYR A 1 219 ? 5.097 -14.452 -10.724 1.00 87.25 219 TYR A CA 1
ATOM 1629 C C . TYR A 1 219 ? 6.445 -14.921 -11.287 1.00 87.25 219 TYR A C 1
ATOM 1631 O O . TYR A 1 219 ? 6.634 -14.912 -12.500 1.00 87.25 219 TYR A O 1
ATOM 1639 N N . LEU A 1 220 ? 7.372 -15.373 -10.438 1.00 89.56 220 LEU A N 1
ATOM 1640 C CA . LEU A 1 220 ? 8.696 -15.840 -10.855 1.00 89.56 220 LEU A CA 1
ATOM 1641 C C . LEU A 1 220 ? 8.624 -17.130 -11.675 1.00 89.56 220 LEU A C 1
ATOM 1643 O O . LEU A 1 220 ? 9.322 -17.241 -12.681 1.00 89.56 220 LEU A O 1
ATOM 1647 N N . LEU A 1 221 ? 7.760 -18.075 -11.293 1.00 88.81 221 LEU A N 1
ATOM 1648 C CA . LEU A 1 221 ? 7.530 -19.303 -12.059 1.00 88.81 221 LEU A CA 1
ATOM 1649 C C . LEU A 1 221 ? 6.978 -18.984 -13.450 1.00 88.81 221 LEU A C 1
ATOM 1651 O O . LEU A 1 221 ? 7.491 -19.490 -14.448 1.00 88.81 221 LEU A O 1
ATOM 1655 N N . TYR A 1 222 ? 5.987 -18.093 -13.530 1.00 86.06 222 TYR A N 1
ATOM 1656 C CA . TYR A 1 222 ? 5.469 -17.616 -14.809 1.00 86.06 222 TYR A CA 1
ATOM 1657 C C . TYR A 1 222 ? 6.540 -16.872 -15.623 1.00 86.06 222 TYR A C 1
ATOM 1659 O O . TYR A 1 222 ? 6.678 -17.099 -16.826 1.00 86.06 222 TYR A O 1
ATOM 1667 N N . SER A 1 223 ? 7.333 -16.013 -14.981 1.00 85.19 223 SER A N 1
ATOM 1668 C CA . SER A 1 223 ? 8.391 -15.242 -15.637 1.00 85.19 223 SER A CA 1
ATOM 1669 C C . SER A 1 223 ? 9.505 -16.137 -16.188 1.00 85.19 223 SER A C 1
ATOM 1671 O O . SER A 1 223 ? 9.969 -15.885 -17.293 1.00 85.19 223 SER A O 1
ATOM 1673 N N . CYS A 1 224 ? 9.911 -17.190 -15.471 1.00 85.44 224 CYS A N 1
ATOM 1674 C CA . CYS A 1 224 ? 10.884 -18.166 -15.975 1.00 85.44 224 CYS A CA 1
ATOM 1675 C C . CYS A 1 224 ? 10.305 -19.008 -17.116 1.00 85.44 224 CYS A C 1
ATOM 1677 O O . CYS A 1 224 ? 10.961 -19.222 -18.131 1.00 85.44 224 CYS A O 1
ATOM 1679 N N . ALA A 1 225 ? 9.061 -19.475 -16.982 1.00 84.31 225 ALA A N 1
ATOM 1680 C CA . ALA A 1 225 ? 8.412 -20.252 -18.036 1.00 84.31 225 ALA A CA 1
ATOM 1681 C C . ALA A 1 225 ? 8.271 -19.439 -19.334 1.00 84.31 225 ALA A C 1
ATOM 1683 O O . ALA A 1 225 ? 8.581 -19.927 -20.420 1.00 84.31 225 ALA A O 1
ATOM 1684 N N . SER A 1 226 ? 7.854 -18.177 -19.218 1.00 81.56 226 SER A N 1
ATOM 1685 C CA . SER A 1 226 ? 7.729 -17.273 -20.362 1.00 81.56 226 SER A CA 1
ATOM 1686 C C . SER A 1 226 ? 9.083 -16.870 -20.951 1.00 81.56 226 SER A C 1
ATOM 1688 O O . SER A 1 226 ? 9.199 -16.812 -22.175 1.00 81.56 226 SER A O 1
ATOM 1690 N N . SER A 1 227 ? 10.125 -16.664 -20.135 1.00 82.81 227 SER A N 1
ATOM 1691 C CA . SER A 1 227 ? 11.468 -16.375 -20.652 1.00 82.81 227 SER A CA 1
ATOM 1692 C C . SER A 1 227 ? 12.041 -17.543 -21.457 1.00 82.81 227 SER A C 1
ATOM 1694 O O . SER A 1 227 ? 12.587 -17.317 -22.533 1.00 82.81 227 SER A O 1
ATOM 1696 N N . MET A 1 228 ? 11.859 -18.785 -20.991 1.00 82.44 228 MET A N 1
ATOM 1697 C CA . MET A 1 228 ? 12.313 -19.984 -21.712 1.00 82.44 228 MET A CA 1
ATOM 1698 C C . MET A 1 228 ? 11.583 -20.160 -23.050 1.00 82.44 228 MET A C 1
ATOM 1700 O O . MET A 1 228 ? 12.219 -20.390 -24.077 1.00 82.44 228 MET A O 1
ATOM 1704 N N . ALA A 1 229 ? 10.259 -19.979 -23.063 1.00 81.38 229 ALA A N 1
ATOM 1705 C CA . ALA A 1 229 ? 9.465 -20.079 -24.288 1.00 81.38 229 ALA A CA 1
ATOM 1706 C C . ALA A 1 229 ? 9.872 -19.029 -25.342 1.00 81.38 229 ALA A C 1
ATOM 1708 O O . ALA A 1 229 ? 9.889 -19.312 -26.541 1.00 81.38 229 ALA A O 1
ATOM 1709 N N . LEU A 1 230 ? 10.230 -17.814 -24.908 1.00 80.69 230 LEU A N 1
ATOM 1710 C CA . LEU A 1 230 ? 10.739 -16.765 -25.798 1.00 80.69 230 LEU A CA 1
ATOM 1711 C C . LEU A 1 230 ? 12.105 -17.129 -26.393 1.00 80.69 230 LEU A C 1
ATOM 1713 O O . LEU A 1 230 ? 12.352 -16.869 -27.575 1.00 80.69 230 LEU A O 1
ATOM 1717 N N . GLU A 1 231 ? 12.987 -17.731 -25.598 1.00 83.56 231 GLU A N 1
ATOM 1718 C CA . GLU A 1 231 ? 14.322 -18.125 -26.040 1.00 83.56 231 GLU A CA 1
ATOM 1719 C C . GLU A 1 231 ? 14.259 -19.217 -27.114 1.00 83.56 231 GLU A C 1
ATOM 1721 O O . GLU A 1 231 ? 14.866 -19.052 -28.178 1.00 83.56 231 GLU A O 1
ATOM 1726 N N . GLU A 1 232 ? 13.438 -20.249 -26.907 1.00 84.44 232 GLU A N 1
ATOM 1727 C CA . GLU A 1 232 ? 13.192 -21.326 -27.874 1.00 84.44 232 GLU A CA 1
ATOM 1728 C C . GLU A 1 232 ? 12.663 -20.781 -29.209 1.00 84.44 232 GLU A C 1
ATOM 1730 O O . GLU A 1 232 ? 13.209 -21.061 -30.281 1.00 84.44 232 GLU A O 1
ATOM 1735 N N . HIS A 1 233 ? 11.655 -19.907 -29.159 1.00 82.38 233 HIS A N 1
ATOM 1736 C CA . HIS A 1 233 ? 11.076 -19.305 -30.359 1.00 82.38 233 HIS A CA 1
ATOM 1737 C C . HIS A 1 233 ? 12.086 -18.411 -31.105 1.00 82.38 233 HIS A C 1
ATOM 1739 O O . HIS A 1 233 ? 12.084 -18.348 -32.341 1.00 82.38 233 HIS A O 1
ATOM 1745 N N . SER A 1 234 ? 12.980 -17.732 -30.374 1.00 80.00 234 SER A N 1
ATOM 1746 C CA . SER A 1 234 ? 14.072 -16.938 -30.949 1.00 80.00 234 SER A CA 1
ATOM 1747 C C . SER A 1 234 ? 15.157 -17.809 -31.593 1.00 80.00 234 SER A C 1
ATOM 1749 O O . SER A 1 234 ? 15.725 -17.423 -32.620 1.00 80.00 234 SER A O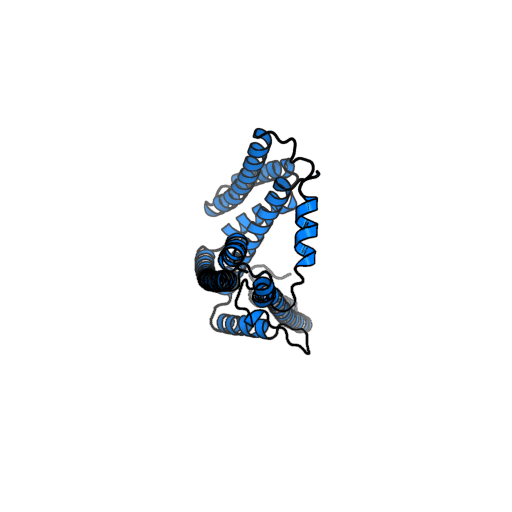 1
ATOM 1751 N N . ALA A 1 235 ? 15.438 -18.981 -31.014 1.00 83.06 235 ALA A N 1
ATOM 1752 C CA . ALA A 1 235 ? 16.416 -19.940 -31.510 1.00 83.06 235 ALA A CA 1
ATOM 1753 C C . ALA A 1 235 ? 15.928 -20.594 -32.808 1.00 83.06 235 ALA A C 1
ATOM 1755 O O . ALA A 1 235 ? 16.661 -20.605 -33.796 1.00 83.06 235 ALA A O 1
ATOM 1756 N N . LEU A 1 236 ? 14.658 -21.014 -32.860 1.00 84.00 236 LEU A N 1
ATOM 1757 C CA . LEU A 1 236 ? 14.020 -21.537 -34.074 1.00 84.00 236 LEU A CA 1
ATOM 1758 C C . LEU A 1 236 ? 13.996 -20.501 -35.207 1.00 84.00 236 LEU A C 1
ATOM 1760 O O . LEU A 1 236 ? 14.249 -20.833 -36.365 1.00 84.00 236 LEU A O 1
ATOM 1764 N N . ARG A 1 237 ? 13.734 -19.226 -34.886 1.00 80.56 237 ARG A N 1
ATOM 1765 C CA . ARG A 1 237 ? 13.741 -18.136 -35.874 1.00 80.56 237 ARG A CA 1
ATOM 1766 C C . ARG A 1 237 ? 15.150 -17.845 -36.403 1.00 80.56 237 ARG A C 1
ATOM 1768 O O . ARG A 1 237 ? 15.301 -17.607 -37.599 1.00 80.56 237 ARG A O 1
ATOM 1775 N N . ARG A 1 238 ? 16.177 -17.907 -35.544 1.00 78.88 238 ARG A N 1
ATOM 1776 C CA . ARG A 1 238 ? 17.592 -17.812 -35.949 1.00 78.88 238 ARG A CA 1
ATOM 1777 C C . ARG A 1 238 ? 18.029 -18.999 -36.809 1.00 78.88 238 ARG A C 1
ATOM 1779 O O . ARG A 1 238 ? 18.715 -18.771 -37.798 1.00 78.88 238 ARG A O 1
ATOM 1786 N N . GLY A 1 239 ? 17.610 -20.220 -36.472 1.00 73.94 239 GLY A N 1
ATOM 1787 C CA . GLY A 1 239 ? 17.865 -21.422 -37.275 1.00 73.94 239 GLY A CA 1
ATOM 1788 C C . GLY A 1 239 ? 17.269 -21.302 -38.677 1.00 73.94 239 GLY A C 1
ATOM 1789 O O . GLY A 1 239 ? 18.001 -21.314 -39.659 1.00 73.94 239 GLY A O 1
ATOM 1790 N N . ARG A 1 240 ? 15.968 -21.000 -38.769 1.00 71.50 240 ARG A N 1
ATOM 1791 C CA . ARG A 1 240 ? 15.277 -20.810 -40.057 1.00 71.50 240 ARG A CA 1
ATOM 1792 C C . ARG A 1 240 ? 15.884 -19.687 -40.906 1.00 71.50 240 ARG A C 1
ATOM 1794 O O . ARG A 1 240 ? 15.933 -19.806 -42.124 1.00 71.50 240 ARG A O 1
ATOM 1801 N N . SER A 1 241 ? 16.354 -18.607 -40.275 1.00 67.69 241 SER A N 1
ATOM 1802 C CA . SER A 1 241 ? 17.052 -17.514 -40.965 1.00 67.69 241 SER A CA 1
ATOM 1803 C C . SER A 1 241 ? 18.414 -17.920 -41.528 1.00 67.69 241 SER A C 1
ATOM 1805 O O . SER A 1 241 ? 18.838 -17.298 -42.493 1.00 67.69 241 SER A O 1
ATOM 1807 N N . LYS A 1 242 ? 19.109 -18.898 -40.932 1.00 63.97 242 LYS A N 1
ATOM 1808 C CA . LYS A 1 242 ? 20.352 -19.451 -41.490 1.00 63.97 242 LYS A CA 1
ATOM 1809 C C . LYS A 1 242 ? 20.061 -20.373 -42.669 1.00 63.97 242 LYS A C 1
ATOM 1811 O O . LYS A 1 242 ? 20.748 -20.275 -43.673 1.00 63.97 242 LYS A O 1
ATOM 1816 N N . ASP A 1 243 ? 19.009 -21.183 -42.578 1.00 65.62 243 ASP A N 1
ATOM 1817 C CA . ASP A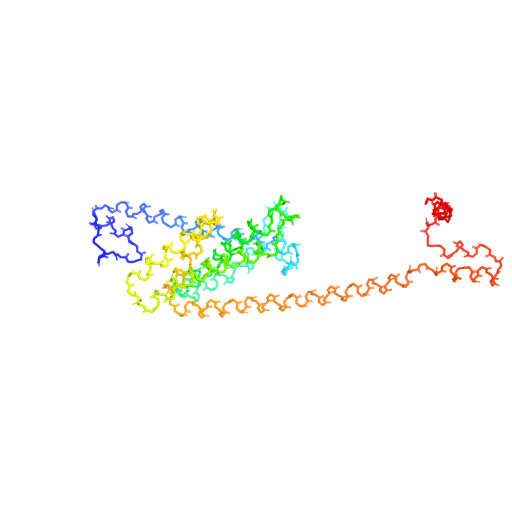 1 243 ? 18.615 -22.103 -43.656 1.00 65.62 243 ASP A CA 1
ATOM 1818 C C . ASP A 1 243 ? 18.087 -21.367 -44.901 1.00 65.62 243 ASP A C 1
ATOM 1820 O O . ASP A 1 243 ? 18.183 -21.872 -46.013 1.00 65.62 243 ASP A O 1
ATOM 1824 N N . HIS A 1 244 ? 17.522 -20.169 -44.711 1.00 61.03 244 HIS A N 1
ATOM 1825 C CA . HIS A 1 244 ? 17.030 -19.292 -45.781 1.00 61.03 244 HIS A CA 1
ATOM 1826 C C . HIS A 1 244 ? 17.968 -18.102 -46.039 1.00 61.03 244 HIS A C 1
ATOM 1828 O O . HIS A 1 244 ? 17.579 -17.151 -46.723 1.00 61.03 244 HIS A O 1
ATOM 1834 N N . ALA A 1 245 ? 19.175 -18.108 -45.461 1.00 59.34 245 ALA A N 1
ATOM 1835 C CA . ALA A 1 245 ? 20.175 -17.112 -45.805 1.00 59.34 245 ALA A CA 1
ATOM 1836 C C . ALA A 1 245 ? 20.557 -17.325 -47.279 1.00 59.34 245 ALA A C 1
ATOM 1838 O O . ALA A 1 245 ? 20.807 -18.468 -47.668 1.00 59.34 245 ALA A O 1
ATOM 1839 N N . PRO A 1 246 ? 20.588 -16.269 -48.114 1.00 60.72 246 PRO A N 1
ATOM 1840 C CA . PRO A 1 246 ? 21.129 -16.413 -49.457 1.00 60.72 246 PRO A CA 1
ATOM 1841 C C . PRO A 1 246 ? 22.561 -16.964 -49.349 1.00 60.72 246 PRO A C 1
ATOM 1843 O O . PRO A 1 246 ? 23.261 -16.602 -48.394 1.00 60.72 246 PRO A O 1
ATOM 1846 N N . PRO A 1 247 ? 22.990 -17.845 -50.274 1.00 63.41 247 PRO A N 1
ATOM 1847 C CA . PRO A 1 247 ? 24.351 -18.370 -50.271 1.00 63.41 247 PRO A CA 1
ATOM 1848 C C . PRO A 1 247 ? 25.342 -17.212 -50.151 1.00 63.41 247 PRO A C 1
ATOM 1850 O O . PRO A 1 247 ? 25.114 -16.136 -50.715 1.00 63.41 247 PRO A O 1
ATOM 1853 N N . ALA A 1 248 ? 26.407 -17.406 -49.367 1.00 68.06 248 ALA A N 1
ATOM 1854 C CA . ALA A 1 248 ? 27.410 -16.369 -49.181 1.00 68.06 248 ALA A CA 1
ATOM 1855 C C . ALA A 1 248 ? 27.882 -15.884 -50.558 1.00 68.06 248 ALA A C 1
ATOM 1857 O O . ALA A 1 248 ? 28.005 -16.681 -51.488 1.00 68.06 248 ALA A O 1
ATOM 1858 N N . LEU A 1 249 ? 28.142 -14.582 -50.703 1.00 59.94 249 LEU A N 1
ATOM 1859 C CA . LEU A 1 249 ? 28.609 -14.019 -51.974 1.00 59.94 249 LEU A CA 1
ATOM 1860 C C . LEU A 1 249 ? 29.838 -14.790 -52.497 1.00 59.94 249 LEU A C 1
ATOM 1862 O O . LEU A 1 249 ? 29.963 -14.996 -53.697 1.00 59.94 249 LEU A O 1
ATOM 1866 N N . GLU A 1 250 ? 30.685 -15.286 -51.588 1.00 59.31 250 GLU A N 1
ATOM 1867 C CA . GLU A 1 250 ? 31.811 -16.179 -51.886 1.00 59.31 250 GLU A CA 1
ATOM 1868 C C . GLU A 1 250 ? 31.386 -17.532 -52.479 1.00 59.31 250 GLU A C 1
ATOM 1870 O O . GLU A 1 250 ? 32.001 -17.972 -53.445 1.00 59.31 250 GLU A O 1
ATOM 1875 N N . ASP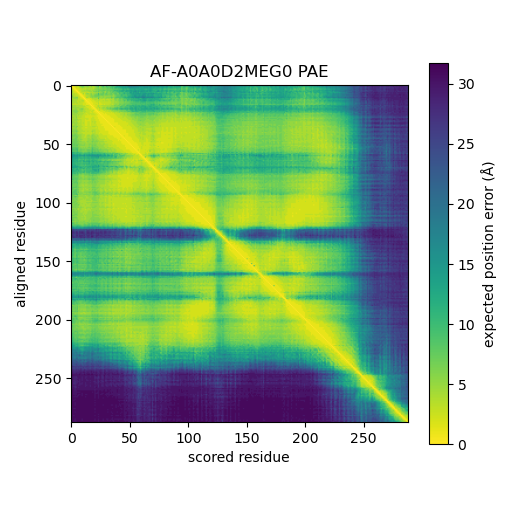 A 1 251 ? 30.317 -18.161 -51.986 1.00 62.25 251 ASP A N 1
ATOM 1876 C CA . ASP A 1 251 ? 29.786 -19.416 -52.536 1.00 62.25 251 ASP A CA 1
ATOM 1877 C C . ASP A 1 251 ? 29.114 -19.192 -53.898 1.00 62.25 251 ASP A C 1
ATOM 1879 O O . ASP A 1 251 ? 29.294 -19.988 -54.819 1.00 62.25 251 ASP A O 1
ATOM 1883 N N . MET A 1 252 ? 28.402 -18.073 -54.074 1.00 57.00 252 MET A N 1
ATOM 1884 C CA . MET A 1 252 ? 27.829 -17.688 -55.371 1.00 57.00 252 MET A CA 1
ATOM 1885 C C . MET A 1 252 ? 28.926 -17.400 -56.406 1.00 57.00 252 MET A C 1
ATOM 1887 O O . MET A 1 252 ? 28.829 -17.843 -57.549 1.00 57.00 252 MET A O 1
ATOM 1891 N N . VAL A 1 253 ? 29.992 -16.695 -56.010 1.00 60.66 253 VAL A N 1
ATOM 1892 C CA . VAL A 1 253 ? 31.163 -16.413 -56.858 1.00 60.66 253 VAL A CA 1
ATOM 1893 C C . VAL A 1 253 ? 31.937 -17.693 -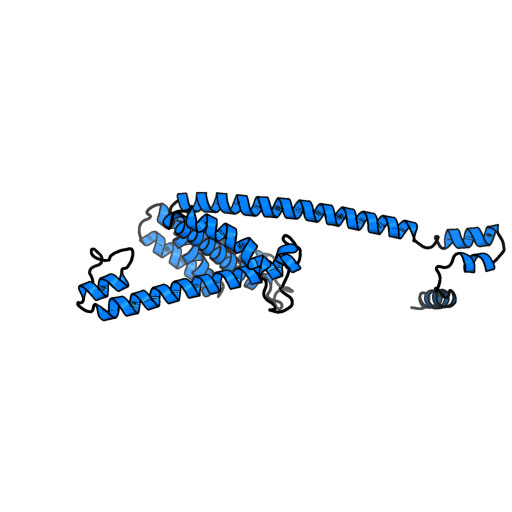57.167 1.00 60.66 253 VAL A C 1
ATOM 1895 O O . VAL A 1 253 ? 32.360 -17.882 -58.306 1.00 60.66 253 VAL A O 1
ATOM 1898 N N . ARG A 1 254 ? 32.077 -18.604 -56.199 1.00 62.38 254 ARG A N 1
ATOM 1899 C CA . ARG A 1 254 ? 32.737 -19.897 -56.394 1.00 62.38 254 ARG A CA 1
ATOM 1900 C C . ARG A 1 254 ? 31.988 -20.765 -57.400 1.00 62.38 254 ARG A C 1
ATOM 1902 O O . ARG A 1 254 ? 32.615 -21.242 -58.343 1.00 62.38 254 ARG A O 1
ATOM 1909 N N . VAL A 1 255 ? 30.664 -20.884 -57.274 1.00 62.72 255 VAL A N 1
ATOM 1910 C CA . VAL A 1 255 ? 29.815 -21.611 -58.236 1.00 62.72 255 VAL A CA 1
ATOM 1911 C C . VAL A 1 255 ? 29.901 -20.985 -59.631 1.00 62.72 255 VAL A C 1
ATOM 1913 O O . VAL A 1 255 ? 30.062 -21.701 -60.614 1.00 62.72 255 VAL A O 1
ATOM 1916 N N . VAL A 1 256 ? 29.888 -19.656 -59.754 1.00 61.31 256 VAL A N 1
ATOM 1917 C CA . VAL A 1 256 ? 30.068 -18.986 -61.057 1.00 61.31 256 VAL A CA 1
ATOM 1918 C C . VAL A 1 256 ? 31.467 -19.225 -61.636 1.00 61.31 256 VAL A C 1
ATOM 1920 O O . VAL A 1 256 ? 31.593 -19.407 -62.846 1.00 61.31 256 VAL A O 1
ATOM 1923 N N . SER A 1 257 ? 32.508 -19.283 -60.798 1.00 63.28 257 SER A N 1
ATOM 1924 C CA . SER A 1 257 ? 33.880 -19.569 -61.240 1.00 63.28 257 SER A CA 1
ATOM 1925 C C . SER A 1 257 ? 34.083 -21.023 -61.682 1.00 63.28 257 SER A C 1
ATOM 1927 O O . SER A 1 257 ? 34.841 -21.270 -62.616 1.00 63.28 257 SER A O 1
ATOM 1929 N N . GLU A 1 258 ? 33.387 -21.974 -61.047 1.00 65.81 258 GLU A N 1
ATOM 1930 C CA . GLU A 1 258 ? 33.475 -23.407 -61.357 1.00 65.81 258 GLU A CA 1
ATOM 1931 C C . GLU A 1 258 ? 32.595 -23.792 -62.562 1.00 65.81 258 GLU A C 1
ATOM 1933 O O . GLU A 1 258 ? 32.983 -24.651 -63.351 1.00 65.81 258 GLU A O 1
ATOM 1938 N N . THR A 1 259 ? 31.437 -23.142 -62.743 1.00 62.53 259 THR A N 1
ATOM 1939 C CA . THR A 1 259 ? 30.463 -23.495 -63.799 1.00 62.53 259 THR A CA 1
ATOM 1940 C C . THR A 1 259 ? 30.562 -22.611 -65.048 1.00 62.53 259 THR A C 1
ATOM 1942 O O . THR A 1 259 ? 30.072 -22.992 -66.108 1.00 62.53 259 THR A O 1
ATOM 1945 N N . GLY A 1 260 ? 31.170 -21.423 -64.950 1.00 59.44 260 GLY A N 1
ATOM 1946 C CA . GLY A 1 260 ? 31.367 -20.491 -66.069 1.00 59.44 260 GLY A CA 1
ATOM 1947 C C . GLY A 1 260 ? 30.092 -19.861 -66.651 1.00 59.44 260 GLY A C 1
ATOM 1948 O O . GLY A 1 260 ? 30.190 -19.060 -67.580 1.00 59.44 260 GLY A O 1
ATOM 1949 N N . ASP A 1 261 ? 28.907 -20.189 -66.123 1.00 56.69 261 ASP A N 1
ATOM 1950 C CA . ASP A 1 261 ? 27.618 -19.755 -66.663 1.00 56.69 261 ASP A CA 1
ATOM 1951 C C . ASP A 1 261 ? 26.909 -18.770 -65.721 1.00 56.69 261 ASP A C 1
ATOM 1953 O O . ASP A 1 261 ? 26.382 -19.121 -64.663 1.00 56.69 261 ASP A O 1
ATOM 1957 N N . ALA A 1 262 ? 26.882 -17.498 -66.124 1.00 57.19 262 ALA A N 1
ATOM 1958 C CA . ALA A 1 262 ? 26.269 -16.412 -65.362 1.00 57.19 262 ALA A CA 1
ATOM 1959 C C . ALA A 1 262 ? 24.738 -16.542 -65.232 1.00 57.19 262 ALA A C 1
ATOM 1961 O O . ALA A 1 262 ? 24.143 -15.869 -64.388 1.00 57.19 262 ALA A O 1
ATOM 1962 N N . LYS A 1 263 ? 24.078 -17.404 -66.025 1.00 55.53 263 LYS A N 1
ATOM 1963 C CA . LYS A 1 263 ? 22.625 -17.626 -65.926 1.00 55.53 263 LYS A CA 1
ATOM 1964 C C . LYS A 1 263 ? 22.202 -18.361 -64.655 1.00 55.53 263 LYS A C 1
ATOM 1966 O O . LYS A 1 263 ? 21.093 -18.104 -64.184 1.00 55.53 263 LYS A O 1
ATOM 1971 N N . ALA A 1 264 ? 23.073 -19.179 -64.062 1.00 52.53 264 ALA A N 1
ATOM 1972 C CA . ALA A 1 264 ? 22.789 -19.935 -62.837 1.00 52.53 264 ALA A CA 1
ATOM 1973 C C . ALA A 1 264 ? 22.490 -19.035 -61.617 1.00 52.53 264 ALA A C 1
ATOM 1975 O O . ALA A 1 264 ? 21.723 -19.406 -60.731 1.00 52.53 264 ALA A O 1
ATOM 1976 N N . LEU A 1 265 ? 23.014 -17.801 -61.606 1.00 51.12 265 LEU A N 1
ATOM 1977 C CA . LEU A 1 265 ? 22.713 -16.787 -60.585 1.00 51.12 265 LEU A CA 1
ATOM 1978 C C . LEU A 1 265 ? 21.233 -16.373 -60.562 1.00 51.12 265 LEU A C 1
ATOM 1980 O O . LEU A 1 265 ? 20.733 -15.917 -59.536 1.00 51.12 265 LEU A O 1
ATOM 1984 N N . THR A 1 266 ? 20.534 -16.531 -61.687 1.00 55.03 266 THR A N 1
ATOM 1985 C CA . THR A 1 266 ? 19.134 -16.118 -61.851 1.00 55.03 266 THR A CA 1
ATOM 1986 C C . THR A 1 266 ? 18.152 -17.156 -61.308 1.00 55.03 266 THR A C 1
ATOM 1988 O O . THR A 1 266 ? 17.060 -16.789 -60.887 1.00 55.03 266 THR A O 1
ATOM 1991 N N . GLU A 1 267 ? 18.542 -18.436 -61.280 1.00 54.91 267 GLU A N 1
ATOM 1992 C CA . GLU A 1 267 ? 17.747 -19.525 -60.686 1.00 54.91 267 GLU A CA 1
ATOM 1993 C C . GLU A 1 267 ? 17.919 -19.625 -59.162 1.00 54.91 267 GLU A C 1
ATOM 1995 O O . GLU A 1 267 ? 17.014 -20.088 -58.474 1.00 54.91 267 GLU A O 1
ATOM 2000 N N . LEU A 1 268 ? 19.050 -19.155 -58.621 1.00 51.78 268 LEU A N 1
ATOM 2001 C CA . LEU A 1 268 ? 19.344 -19.144 -57.179 1.00 51.78 268 LEU A CA 1
ATOM 2002 C C . LEU A 1 268 ? 18.845 -17.884 -56.449 1.00 51.78 268 LEU A C 1
ATOM 2004 O O . LEU A 1 268 ? 18.889 -17.825 -55.218 1.00 51.78 268 LEU A O 1
ATOM 2008 N N . ALA A 1 269 ? 18.381 -16.866 -57.177 1.00 49.62 269 ALA A N 1
ATOM 2009 C CA . ALA A 1 269 ? 17.823 -15.658 -56.582 1.00 49.62 269 ALA A CA 1
ATOM 2010 C C . ALA A 1 269 ? 16.392 -15.928 -56.069 1.00 49.62 269 ALA A C 1
ATOM 2012 O O . ALA A 1 269 ? 15.558 -16.435 -56.822 1.00 49.62 269 ALA A O 1
ATOM 2013 N N . PRO A 1 270 ? 16.057 -15.578 -54.811 1.00 49.44 270 PRO A N 1
ATOM 2014 C CA . PRO A 1 270 ? 14.702 -15.758 -54.301 1.00 49.44 270 PRO A CA 1
ATOM 2015 C C . PRO A 1 270 ? 13.720 -14.961 -55.168 1.00 49.44 270 PRO A C 1
ATOM 2017 O O . PRO A 1 270 ? 13.968 -13.790 -55.470 1.00 49.44 270 PRO A O 1
ATOM 2020 N N . HIS A 1 271 ? 12.623 -15.609 -55.585 1.00 46.66 271 HIS A N 1
ATOM 2021 C CA . HIS A 1 271 ? 11.616 -15.048 -56.492 1.00 46.66 271 HIS A CA 1
ATOM 2022 C C . HIS A 1 271 ? 11.281 -13.586 -56.141 1.00 46.66 271 HIS A C 1
ATOM 2024 O O . HIS A 1 271 ? 10.618 -13.312 -55.141 1.00 46.66 271 HIS A O 1
ATOM 2030 N N . GLY A 1 272 ? 11.741 -12.652 -56.984 1.00 51.44 272 GLY A N 1
ATOM 2031 C CA . GLY A 1 272 ? 11.436 -11.219 -56.892 1.00 51.44 272 GLY A CA 1
ATOM 2032 C C . GLY A 1 272 ? 12.606 -10.281 -56.563 1.00 51.44 272 GLY A C 1
ATOM 2033 O O . GLY A 1 272 ? 12.396 -9.068 -56.556 1.00 51.44 272 GLY A O 1
ATOM 2034 N N . ALA A 1 273 ? 13.822 -10.777 -56.315 1.00 48.59 273 ALA A N 1
ATOM 2035 C CA . ALA A 1 273 ? 14.988 -9.914 -56.099 1.00 48.59 273 ALA A CA 1
ATOM 2036 C C . ALA A 1 273 ? 15.677 -9.537 -57.428 1.00 48.59 273 ALA A C 1
ATOM 2038 O O . ALA A 1 273 ? 16.261 -10.385 -58.094 1.00 48.59 273 ALA A O 1
ATOM 2039 N N . ASP A 1 274 ? 15.616 -8.254 -57.799 1.00 46.75 274 ASP A N 1
ATOM 2040 C CA . ASP A 1 274 ? 16.336 -7.674 -58.941 1.00 46.75 274 ASP A CA 1
ATOM 2041 C C . ASP A 1 274 ? 17.819 -7.427 -58.574 1.00 46.75 274 ASP A C 1
ATOM 2043 O O . ASP A 1 274 ? 18.108 -6.561 -57.735 1.00 46.75 274 ASP A O 1
ATOM 2047 N N . PRO A 1 275 ? 18.776 -8.155 -59.183 1.00 44.62 275 PRO A N 1
ATOM 2048 C CA . PRO A 1 275 ? 20.197 -8.066 -58.845 1.00 44.62 275 PRO A CA 1
ATOM 2049 C C . PRO A 1 275 ? 20.848 -6.728 -59.241 1.00 44.62 275 PRO A C 1
ATOM 2051 O O . PRO A 1 275 ? 21.940 -6.412 -58.766 1.00 44.62 275 PRO A O 1
ATOM 2054 N N . SER A 1 276 ? 20.188 -5.893 -60.053 1.00 42.97 276 SER A N 1
ATOM 2055 C CA . SER A 1 276 ? 20.733 -4.604 -60.502 1.00 42.97 276 SER A CA 1
ATOM 2056 C C . SER A 1 276 ? 20.809 -3.532 -59.401 1.00 42.97 276 SER A C 1
ATOM 2058 O O . SER A 1 276 ? 21.593 -2.586 -59.511 1.00 42.97 276 SER A O 1
ATOM 2060 N N . LYS A 1 277 ? 20.056 -3.687 -58.300 1.00 47.41 277 LYS A N 1
ATOM 2061 C CA . LYS A 1 277 ? 20.030 -2.715 -57.189 1.00 47.41 277 LYS A CA 1
ATOM 2062 C C . LYS A 1 277 ? 21.173 -2.877 -56.183 1.00 47.41 277 LYS A C 1
ATOM 2064 O O . LYS A 1 277 ? 21.558 -1.896 -55.550 1.00 47.41 277 LYS A O 1
ATOM 2069 N N . GLY A 1 278 ? 21.751 -4.073 -56.055 1.00 43.81 278 GLY A N 1
ATOM 2070 C CA . GLY A 1 278 ? 22.859 -4.333 -55.124 1.00 43.81 278 GLY A CA 1
ATOM 2071 C C . GLY A 1 278 ? 24.178 -3.679 -55.552 1.00 43.81 278 GLY A C 1
ATOM 2072 O O . GLY A 1 278 ? 24.905 -3.141 -54.719 1.00 43.81 278 GLY A O 1
ATOM 2073 N N . LEU A 1 279 ? 24.457 -3.636 -56.861 1.00 43.47 279 LEU A N 1
ATOM 2074 C CA . LEU A 1 279 ? 25.694 -3.044 -57.390 1.00 43.47 279 LEU A CA 1
ATOM 2075 C C . LEU A 1 279 ? 25.758 -1.514 -57.257 1.00 43.47 279 LEU A C 1
ATOM 2077 O O . LEU A 1 279 ? 26.855 -0.956 -57.219 1.00 43.47 279 LEU A O 1
ATOM 2081 N N . GLN A 1 280 ? 24.617 -0.823 -57.171 1.00 43.47 280 GLN A N 1
ATOM 2082 C CA . GLN A 1 280 ? 24.602 0.634 -56.987 1.00 43.47 280 GLN A CA 1
ATOM 2083 C C . GLN A 1 280 ? 24.949 1.046 -55.548 1.00 43.47 280 GLN A C 1
ATOM 2085 O O . GLN A 1 280 ? 25.538 2.105 -55.352 1.00 43.47 280 GLN A O 1
ATOM 2090 N N . GLY A 1 281 ? 24.659 0.199 -54.553 1.00 38.88 281 GLY A N 1
ATOM 2091 C CA . GLY A 1 281 ? 25.003 0.461 -53.151 1.00 38.88 281 GLY A CA 1
ATOM 2092 C C . GLY A 1 281 ? 26.496 0.301 -52.849 1.00 38.88 281 GLY A C 1
ATOM 2093 O O . GLY A 1 281 ? 27.054 1.086 -52.091 1.00 38.88 281 GLY A O 1
ATOM 2094 N N . ALA A 1 282 ? 27.168 -0.662 -53.489 1.00 38.59 282 ALA A N 1
ATOM 2095 C CA . ALA A 1 282 ? 28.591 -0.921 -53.254 1.00 38.59 282 ALA A CA 1
ATOM 2096 C C . ALA A 1 282 ? 29.513 0.180 -53.816 1.00 38.59 282 ALA A C 1
ATOM 2098 O O . ALA A 1 282 ? 30.549 0.465 -53.228 1.00 38.59 282 ALA A O 1
ATOM 2099 N N . LYS A 1 283 ? 29.122 0.865 -54.902 1.00 37.50 283 LYS A N 1
ATOM 2100 C CA . LYS A 1 283 ? 29.888 2.008 -55.441 1.00 37.50 283 LYS A CA 1
ATOM 2101 C C . LYS A 1 283 ? 29.774 3.294 -54.614 1.00 37.50 283 LYS A C 1
ATOM 2103 O O . LYS A 1 283 ? 30.531 4.223 -54.868 1.00 37.50 283 LYS A O 1
ATOM 2108 N N . ALA A 1 284 ? 28.849 3.365 -53.656 1.00 39.72 284 ALA A N 1
ATOM 2109 C CA . ALA A 1 284 ? 28.642 4.557 -52.835 1.00 39.72 284 ALA A CA 1
ATOM 2110 C C . ALA A 1 284 ? 29.448 4.558 -51.522 1.00 39.72 284 ALA A C 1
ATOM 2112 O O . ALA A 1 284 ? 29.491 5.585 -50.854 1.00 39.72 284 ALA A O 1
ATOM 2113 N N . VAL A 1 285 ? 30.084 3.441 -51.146 1.00 44.38 285 VAL A N 1
ATOM 2114 C CA . VAL A 1 285 ? 30.806 3.306 -49.862 1.00 44.38 285 VAL A CA 1
ATOM 2115 C C . VAL A 1 285 ? 32.310 3.608 -49.982 1.00 44.38 285 VAL A C 1
ATOM 2117 O O . VAL A 1 285 ? 32.956 3.831 -48.968 1.00 44.38 285 VAL A O 1
ATOM 2120 N N . ASP A 1 286 ? 32.854 3.736 -51.197 1.00 41.84 286 ASP A N 1
ATOM 2121 C CA . ASP A 1 286 ? 34.275 4.071 -51.422 1.00 41.84 286 ASP A CA 1
ATOM 2122 C C . ASP A 1 286 ? 34.552 5.568 -51.685 1.00 41.84 286 ASP A C 1
ATOM 2124 O O . ASP A 1 286 ? 35.658 5.935 -52.078 1.00 41.84 286 ASP A O 1
ATOM 2128 N N . LEU A 1 287 ? 33.576 6.460 -51.470 1.00 38.97 287 LEU A N 1
ATOM 2129 C CA . LEU A 1 287 ? 33.753 7.910 -51.655 1.00 38.97 287 LEU A CA 1
ATOM 2130 C C . LEU A 1 287 ? 32.947 8.750 -50.639 1.00 38.97 287 LEU A C 1
ATOM 2132 O O . LEU A 1 287 ? 32.142 9.575 -51.056 1.00 38.97 287 LEU A O 1
ATOM 2136 N N . VAL A 1 288 ? 33.173 8.554 -49.331 1.00 38.53 288 VAL A N 1
ATOM 2137 C CA . VAL A 1 288 ? 33.153 9.563 -48.232 1.00 38.53 288 VAL A CA 1
ATOM 2138 C C . VAL A 1 288 ? 33.961 8.990 -47.069 1.00 38.53 288 VAL A C 1
ATOM 2140 O O . VAL A 1 288 ? 34.761 9.752 -46.484 1.00 38.53 288 VAL A O 1
#

Foldseek 3Di:
DDDPVPQDPPQRPLVVCVVVVNNVVSVVVVVVVVVVVVVVVVVVLQVQLVVQLVCLVVVLDPVQSVDADPPPRGSVSSSCVVVVVVVVCVVPDDPVLVVLQVLLVVLVVLLVVLLVVLCCVPVDPPVCPPPDDPVNVVVSVVLSVLLLVLLLVLLVCVVVVHDPVSNVVSVVVNVVSCVVSVSVPSSVSNSVSNNSNSVRDPVSVVSNVVVVVVVVVVSVVSVVVVVVVVVVVVVVVVVVCVVPPQPDPVVVVVCCVVVVDPCVVVVSDDPPDDPVVVVVVVVVPVPD

Radius of gyration: 32.28 Å; Cα contacts (8 Å, |Δi|>4): 180; chains: 1; bounding box: 69×44×93 Å

Secondary structure (DSSP, 8-state):
---GGG--TTTHHHHHHHHTT-HHHHHHHHHHHHHHHHHHHHHHHHHHHHHHHHHHHTTSS-GGGG---TTT---HHHHHHHHHHHHHHHHHS-HHHHHHHHHHHHHHHHHHHHHHHHHHHHH--TTTTTS--HHHHHHHHHHHHHHHHHHHHHHHHHHTT--HHHHHHHHHHHHHHHHHHT-HHHHHHHHHHHHHHHHS-HHHHHHHHHHHHHHHHHHHHHHHHHHHHHHHHHHHHHHHHHHTSPPPHHHHHHHHHHH--TTHHHHSS-TT--GGGHHHHHTTSS--

Nearest PDB structures (foldseek):
  3zx6-assembly1_B  TM=1.352E-01  e=5.712E+00  Archaeoglobus fulgidus DSM 4304

Mean predicted aligned error: 12.8 Å

Organism: NCBI:txid145388

Solvent-accessible surface area (backbone atoms only — not comparable to full-atom values): 16078 Å² total; per-residue (Å²): 136,83,56,82,92,73,59,48,91,91,46,42,70,37,53,50,28,48,77,68,73,37,63,71,53,22,54,55,50,48,51,49,50,51,54,47,52,55,49,50,54,51,53,50,50,53,50,54,15,51,55,47,16,53,40,8,65,67,62,76,44,68,57,70,30,30,44,57,40,90,90,75,73,40,37,58,53,20,34,50,69,54,42,54,59,51,50,52,50,62,74,77,48,58,69,69,59,51,51,35,34,51,49,50,52,50,39,49,51,50,35,50,50,21,50,48,53,55,49,52,66,68,77,62,49,83,89,52,70,89,78,64,52,71,66,58,54,52,51,52,53,50,51,54,50,48,49,51,50,36,18,48,46,47,16,50,40,60,72,65,69,51,62,75,68,57,56,54,52,41,51,51,52,41,51,53,57,24,58,78,68,71,42,56,69,40,48,52,50,30,32,52,32,33,36,53,60,50,73,52,59,70,66,31,55,54,54,37,51,53,53,49,50,53,54,49,49,57,49,50,54,50,49,52,55,52,51,51,56,52,49,53,56,50,50,53,51,52,50,54,51,59,77,67,45,76,74,52,70,67,55,53,50,48,50,38,68,76,67,72,46,77,68,60,61,68,74,72,43,64,95,84,68,70,73,76,62,61,63,62,58,64,70,60,71,83,74,126

pLDDT: mean 81.59, std 14.9, range [37.5, 96.81]

InterPro domains:
  IPR002293 Amino acid/polyamine transporter I [PF13520] (13-127)
  IPR029485 Cationic amino acid transporter, C-terminal [PF13906] (184-224)